Protein AF-A0A9D4G4E3-F1 (afdb_monomer_lite)

Secondary structure (DSSP, 8-state):
----B-TTS--B---HHHHTT--HHHHHHHHH-TT--S-GGGS-HHHHHHHHHHHHHHHHHTTTSHHHHHHHHHHHHHIIIIIHHHHHHHHHHHHHHHHT-SSSPPP------PPPTTS---TTS-S--TTTTHHHHH---SSS------TTS----S---HHHHHHHHHHHHHHHHHHHHSSPPP-

Foldseek 3Di:
DDFPDDPVRDDRPPDLVCLLVDPLLVLQCCLLCVPPPDPPVVDPSVVVVVVVNVLSVVLSVCVVVVLSNVVSVVVSCCCSPPVVSVVSVLVVLQVVQVVVPPPRFHRDDDDDFDAWPQADDPPSDPTHDPPSCVDLQVADDPPPPPQPDDVPGDRRDNDTDPVSNVSSVQNNQQVVCCVPPVGGDDD

Sequence (187 aa):
MSGITSQDGFYDIMEPEYLDKIDLKDKIVAYVDPTHEKKVSEYRLDELIHQYTNVLKHISKEWNNTEVSRYAYLEFRTDIIFAIPTILACDRHSELAKRRMEKAGKTYFYFHDQQPSFARQVKWIPGVPHTYELPFLYGFTEDLNVKYTSPYFEEYPRNPTPEDIEMSKILMQLWTNFAKYGFVFQV

Organism: Dreissena polymorpha (NCBI:txid45954)

Radius of gyration: 20.06 Å; chains: 1; bounding box: 50×37×52 Å

Structure (mmCIF, N/CA/C/O backbone):
data_AF-A0A9D4G4E3-F1
#
_entry.id   AF-A0A9D4G4E3-F1
#
loop_
_atom_site.group_PDB
_atom_site.id
_atom_site.type_symbol
_atom_site.label_atom_id
_atom_site.label_alt_id
_atom_site.label_comp_id
_atom_site.label_asym_id
_atom_site.label_entity_id
_atom_site.label_seq_id
_atom_site.pdbx_PDB_ins_code
_atom_site.Cartn_x
_atom_site.Cartn_y
_atom_site.Cartn_z
_atom_site.occupancy
_atom_site.B_iso_or_equiv
_atom_site.auth_seq_id
_atom_site.auth_comp_id
_atom_site.auth_asym_id
_atom_site.auth_atom_id
_atom_site.pdbx_PDB_model_num
ATOM 1 N N . MET A 1 1 ? 11.351 -23.221 -18.968 1.00 35.97 1 MET A N 1
ATOM 2 C CA . MET A 1 1 ? 11.312 -21.870 -18.375 1.00 35.97 1 MET A CA 1
ATOM 3 C C . MET A 1 1 ? 12.744 -21.381 -18.324 1.00 35.97 1 MET A C 1
ATOM 5 O O . MET A 1 1 ? 13.531 -21.972 -17.600 1.00 35.97 1 MET A O 1
ATOM 9 N N . SER A 1 2 ? 13.106 -20.410 -19.154 1.00 26.33 2 SER A N 1
ATOM 10 C CA . SER A 1 2 ? 14.436 -19.794 -19.159 1.00 26.33 2 SER A CA 1
ATOM 11 C C . SER A 1 2 ? 14.246 -18.296 -18.952 1.00 26.33 2 SER A C 1
ATOM 13 O O . SER A 1 2 ? 14.108 -17.553 -19.918 1.00 26.33 2 SER A O 1
ATOM 15 N N . GLY A 1 3 ? 14.132 -17.888 -17.689 1.00 30.58 3 GLY A N 1
ATOM 16 C CA . GLY A 1 3 ? 14.247 -16.489 -17.293 1.00 30.58 3 GLY A CA 1
ATOM 17 C C . GLY A 1 3 ? 15.720 -16.156 -17.085 1.00 30.58 3 GLY A C 1
ATOM 18 O O . GLY A 1 3 ? 16.474 -16.980 -16.562 1.00 30.58 3 GLY A O 1
ATOM 19 N N . ILE A 1 4 ? 16.145 -14.970 -17.515 1.00 30.17 4 ILE A N 1
ATOM 20 C CA . ILE A 1 4 ? 17.442 -14.421 -17.127 1.00 30.17 4 ILE A CA 1
ATOM 21 C C . ILE A 1 4 ? 17.303 -14.000 -15.665 1.00 30.17 4 ILE A C 1
ATOM 23 O O . ILE A 1 4 ? 16.798 -12.924 -15.354 1.00 30.17 4 ILE A O 1
ATOM 27 N N . THR A 1 5 ? 17.729 -14.871 -14.755 1.00 29.92 5 THR A N 1
ATOM 28 C CA . THR A 1 5 ? 17.911 -14.513 -13.351 1.00 29.92 5 THR A CA 1
ATOM 29 C C . THR A 1 5 ? 19.047 -13.500 -13.267 1.00 29.92 5 THR A C 1
ATOM 31 O O . THR A 1 5 ? 20.200 -13.844 -13.549 1.00 29.92 5 THR A O 1
ATOM 34 N N . SER A 1 6 ? 18.756 -12.257 -12.874 1.00 37.41 6 SER A N 1
ATOM 35 C CA . SER A 1 6 ? 19.812 -11.402 -12.331 1.00 37.41 6 SER A CA 1
ATOM 36 C C . SER A 1 6 ? 20.377 -12.083 -11.077 1.00 37.41 6 SER A C 1
ATOM 38 O O . SER A 1 6 ? 19.651 -12.772 -10.356 1.00 37.41 6 SER A O 1
ATOM 40 N N . GLN A 1 7 ? 21.680 -11.929 -10.824 1.00 32.47 7 GLN A N 1
ATOM 41 C CA . GLN A 1 7 ? 22.383 -12.569 -9.698 1.00 32.47 7 GLN A CA 1
ATOM 42 C C . GLN A 1 7 ? 21.783 -12.245 -8.314 1.00 32.47 7 GLN A C 1
ATOM 44 O O . GLN A 1 7 ? 22.107 -12.923 -7.344 1.00 32.47 7 GLN A O 1
ATOM 49 N N . ASP A 1 8 ? 20.859 -11.284 -8.243 1.00 35.69 8 ASP A N 1
ATOM 50 C CA . ASP A 1 8 ? 20.181 -10.840 -7.026 1.00 35.69 8 ASP A CA 1
ATOM 51 C C . ASP A 1 8 ? 18.811 -11.515 -6.796 1.00 35.69 8 ASP A C 1
ATOM 53 O O . ASP A 1 8 ? 18.077 -11.126 -5.895 1.00 35.69 8 ASP A O 1
ATOM 57 N N . GLY A 1 9 ? 18.434 -12.522 -7.594 1.00 31.06 9 GLY A N 1
ATOM 58 C CA . GLY A 1 9 ? 17.408 -13.514 -7.229 1.00 31.06 9 GLY A CA 1
ATOM 59 C C . GLY A 1 9 ? 15.944 -13.055 -7.138 1.00 31.06 9 GLY A C 1
ATOM 60 O O . GLY A 1 9 ? 15.100 -13.878 -6.795 1.00 31.06 9 GLY A O 1
ATOM 61 N N . PHE A 1 10 ? 15.608 -11.799 -7.453 1.00 33.97 10 PHE A N 1
ATOM 62 C CA . PHE A 1 10 ? 14.244 -11.273 -7.239 1.00 33.97 10 PHE A CA 1
ATOM 63 C C . PHE A 1 10 ? 13.551 -10.645 -8.454 1.00 33.97 10 PHE A C 1
ATOM 65 O O . PHE A 1 10 ? 12.378 -10.280 -8.361 1.00 33.97 10 PHE A O 1
ATOM 72 N N . TYR A 1 11 ? 14.211 -10.561 -9.609 1.00 41.25 11 TYR A N 1
ATOM 73 C CA . TYR A 1 11 ? 13.610 -9.976 -10.807 1.00 41.25 11 TYR A CA 1
ATOM 74 C C . TYR A 1 11 ? 13.604 -10.988 -11.947 1.00 41.25 11 TYR A C 1
ATOM 76 O O . TYR A 1 11 ? 14.550 -11.061 -12.726 1.00 41.25 11 TYR A O 1
ATOM 84 N N . ASP A 1 12 ? 12.506 -11.736 -12.071 1.00 46.69 12 ASP A N 1
ATOM 85 C CA . ASP A 1 12 ? 12.129 -12.293 -13.368 1.00 46.69 12 ASP A CA 1
ATOM 86 C C . ASP A 1 12 ? 11.806 -11.108 -14.284 1.00 46.69 12 ASP A C 1
ATOM 88 O O . ASP A 1 12 ? 10.709 -10.531 -14.254 1.00 46.69 12 ASP A O 1
ATOM 92 N N . ILE A 1 13 ? 12.806 -10.696 -15.059 1.00 50.19 13 ILE A N 1
ATOM 93 C CA . ILE A 1 13 ? 12.609 -9.826 -16.209 1.00 50.19 13 ILE A CA 1
ATOM 94 C C . ILE A 1 13 ? 11.869 -10.693 -17.230 1.00 50.19 13 ILE A C 1
ATOM 96 O O . ILE A 1 13 ? 12.451 -11.600 -17.822 1.00 50.19 13 ILE A O 1
ATOM 100 N N . MET A 1 14 ? 10.559 -10.481 -17.375 1.00 55.31 14 MET A N 1
ATOM 101 C CA . MET A 1 14 ? 9.798 -11.154 -18.426 1.00 55.31 14 MET A CA 1
ATOM 102 C C . MET A 1 14 ? 10.263 -10.620 -19.774 1.00 55.31 14 MET A C 1
ATOM 104 O O . MET A 1 14 ? 10.137 -9.424 -20.027 1.00 55.31 14 MET A O 1
ATOM 108 N N . GLU A 1 15 ? 10.770 -11.503 -20.634 1.00 60.50 15 GLU A N 1
ATOM 109 C CA . GLU A 1 15 ? 11.062 -11.142 -22.022 1.00 60.50 15 GLU A CA 1
ATOM 110 C C . GLU A 1 15 ? 9.773 -10.647 -22.715 1.00 60.50 15 GLU A C 1
ATOM 112 O O . GLU A 1 15 ? 8.679 -11.137 -22.398 1.00 60.50 15 GLU A O 1
ATOM 117 N N . PRO A 1 16 ? 9.864 -9.721 -23.688 1.00 58.81 16 PRO A N 1
ATOM 118 C CA . PRO A 1 16 ? 8.705 -9.127 -24.365 1.00 58.81 16 PRO A CA 1
ATOM 119 C C . PRO A 1 16 ? 7.745 -10.162 -24.943 1.00 58.81 16 PRO A C 1
ATOM 121 O O . PRO A 1 16 ? 6.529 -10.004 -24.888 1.00 58.81 16 PRO A O 1
ATOM 124 N N . GLU A 1 17 ? 8.301 -11.271 -25.431 1.00 63.62 17 GLU A N 1
ATOM 125 C CA . GLU A 1 17 ? 7.574 -12.406 -26.000 1.00 63.62 17 GLU A CA 1
ATOM 126 C C . GLU A 1 17 ? 6.654 -13.143 -25.008 1.00 63.62 17 GLU A C 1
ATOM 128 O O . GLU A 1 17 ? 5.840 -13.973 -25.429 1.00 63.62 17 GLU A O 1
ATOM 133 N N . TYR A 1 18 ? 6.782 -12.881 -23.703 1.00 63.69 18 TYR A N 1
ATOM 134 C CA . TYR A 1 18 ? 5.878 -13.392 -22.671 1.00 63.69 18 TYR A CA 1
ATOM 135 C C . TYR A 1 18 ? 4.789 -12.392 -22.295 1.00 63.69 18 TYR A C 1
ATOM 137 O O . TYR A 1 18 ? 3.735 -12.833 -21.845 1.00 63.69 18 TYR A O 1
ATOM 145 N N . LEU A 1 19 ? 4.994 -11.086 -22.507 1.00 63.12 19 LEU A N 1
ATOM 146 C CA . LEU A 1 19 ? 4.000 -10.057 -22.174 1.00 63.12 19 LEU A CA 1
ATOM 147 C C . LEU A 1 19 ? 2.726 -10.230 -23.007 1.00 63.12 19 LEU A C 1
ATOM 149 O O . LEU A 1 19 ? 1.626 -10.187 -22.462 1.00 63.12 19 LEU A O 1
ATOM 153 N N . ASP A 1 20 ? 2.876 -10.552 -24.293 1.00 61.69 20 ASP A N 1
ATOM 154 C CA . ASP A 1 20 ? 1.756 -10.810 -25.210 1.00 61.69 20 ASP A CA 1
ATOM 155 C C . ASP A 1 20 ? 1.004 -12.122 -24.913 1.00 61.69 20 ASP A C 1
ATOM 157 O O . ASP A 1 20 ? -0.067 -12.370 -25.465 1.00 61.69 20 ASP A O 1
ATOM 161 N N . LYS A 1 21 ? 1.558 -12.978 -24.045 1.00 66.75 21 LYS A N 1
ATOM 162 C CA . LYS A 1 21 ? 0.976 -14.270 -23.648 1.00 66.75 21 LYS A CA 1
ATOM 163 C C . LYS A 1 21 ? 0.302 -14.221 -22.276 1.00 66.75 21 LYS A C 1
ATOM 165 O O . LYS A 1 21 ? -0.209 -15.242 -21.821 1.00 66.75 21 LYS A O 1
ATOM 170 N N . ILE A 1 22 ? 0.328 -13.075 -21.592 1.00 67.44 22 ILE A N 1
ATOM 171 C CA . ILE A 1 22 ? -0.326 -12.926 -20.291 1.00 67.44 22 ILE A CA 1
ATOM 172 C C . ILE A 1 22 ? -1.836 -12.868 -20.507 1.00 67.44 22 ILE A C 1
ATOM 174 O O . ILE A 1 22 ? -2.354 -11.891 -21.046 1.00 67.44 22 ILE A O 1
ATOM 178 N N . ASP A 1 23 ? -2.552 -13.874 -20.004 1.00 71.38 23 ASP A N 1
ATOM 179 C CA . ASP A 1 23 ? -3.996 -13.762 -19.826 1.00 71.38 23 ASP A CA 1
ATOM 180 C C . ASP A 1 23 ? -4.288 -12.846 -18.628 1.00 71.38 23 ASP A C 1
ATOM 182 O O . ASP A 1 23 ? -4.310 -13.253 -17.462 1.00 71.38 23 ASP A O 1
ATOM 186 N N . LEU A 1 24 ? -4.434 -11.553 -18.924 1.00 67.62 24 LEU A N 1
ATOM 187 C CA . LEU A 1 24 ? -4.758 -10.534 -17.928 1.00 67.62 24 LEU A CA 1
ATOM 188 C C . LEU 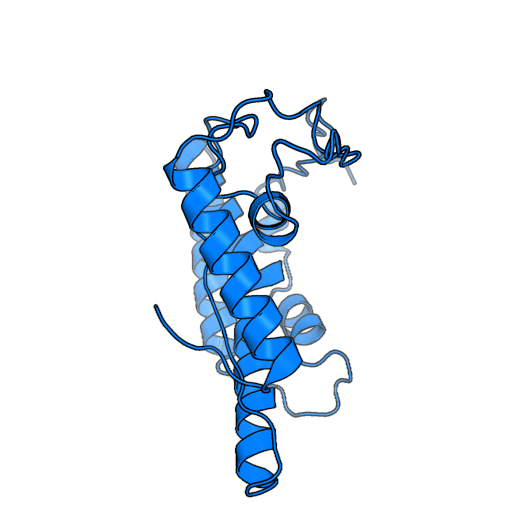A 1 24 ? -6.118 -10.779 -17.285 1.00 67.62 24 LEU A C 1
ATOM 190 O O . LEU A 1 24 ? -6.300 -10.445 -16.115 1.00 67.62 24 LEU A O 1
ATOM 194 N N . LYS A 1 25 ? -7.063 -11.360 -18.029 1.00 68.25 25 LYS A N 1
ATOM 195 C CA . LYS A 1 25 ? -8.409 -11.606 -17.531 1.00 68.25 25 LYS A CA 1
ATOM 196 C C . LYS A 1 25 ? -8.362 -12.639 -16.423 1.00 68.25 25 LYS A C 1
ATOM 198 O O . LYS A 1 25 ? -8.840 -12.352 -15.332 1.00 68.25 25 LYS A O 1
ATOM 203 N N . ASP A 1 26 ? -7.728 -13.777 -16.673 1.00 67.56 26 ASP A N 1
ATOM 204 C CA . ASP A 1 26 ? -7.632 -14.852 -15.686 1.00 67.56 26 ASP A CA 1
ATOM 205 C C . ASP A 1 26 ? -6.867 -14.407 -14.436 1.00 67.56 26 ASP A C 1
ATOM 207 O O . ASP A 1 26 ? -7.287 -14.701 -13.316 1.00 67.56 26 ASP A O 1
ATOM 211 N N . LYS A 1 27 ? -5.791 -13.621 -14.599 1.00 67.25 27 LYS A N 1
ATOM 212 C CA . LYS A 1 27 ? -5.062 -13.062 -13.452 1.00 67.25 27 LYS A CA 1
ATOM 213 C C . LYS A 1 27 ? -5.926 -12.113 -12.633 1.00 67.25 27 LYS A C 1
ATOM 215 O O . LYS A 1 27 ? -6.030 -12.295 -11.426 1.00 67.25 27 LYS A O 1
ATOM 220 N N . ILE A 1 28 ? -6.553 -11.119 -13.262 1.00 65.06 28 ILE A N 1
ATOM 221 C CA . ILE A 1 28 ? -7.373 -10.144 -12.534 1.00 65.06 28 ILE A CA 1
ATOM 222 C C . ILE A 1 28 ? -8.578 -10.845 -11.889 1.00 65.06 28 ILE A C 1
ATOM 224 O O . ILE A 1 28 ? -8.872 -10.591 -10.727 1.00 65.06 28 ILE A O 1
ATOM 228 N N . VAL A 1 29 ? -9.237 -11.778 -12.583 1.00 65.62 29 VAL A N 1
ATOM 229 C CA . VAL A 1 29 ? -10.370 -12.541 -12.032 1.00 65.62 29 VAL A CA 1
ATOM 230 C C . VAL A 1 29 ? -9.960 -13.356 -10.808 1.00 65.62 29 VAL A C 1
ATOM 232 O O . VAL A 1 29 ? -10.650 -13.281 -9.794 1.00 65.62 29 VAL A O 1
ATOM 235 N N . ALA A 1 30 ? -8.823 -14.058 -10.853 1.00 64.94 30 ALA A N 1
ATOM 236 C CA . ALA A 1 30 ? -8.333 -14.837 -9.716 1.00 64.94 30 ALA A CA 1
ATOM 237 C C . ALA A 1 30 ? -8.101 -13.983 -8.454 1.00 64.94 30 ALA A C 1
ATOM 239 O O . ALA A 1 30 ? -8.278 -14.477 -7.340 1.00 64.94 30 ALA A O 1
ATOM 240 N N . TYR A 1 31 ? -7.735 -12.706 -8.613 1.00 60.94 31 TYR A N 1
ATOM 241 C CA . TYR A 1 31 ? -7.560 -11.780 -7.491 1.00 60.94 31 TYR A CA 1
ATOM 242 C C . TYR A 1 31 ? -8.863 -11.116 -7.031 1.00 60.94 31 TYR A C 1
ATOM 244 O O . TYR A 1 31 ? -9.020 -10.844 -5.842 1.00 60.94 31 TYR A O 1
ATOM 252 N N . VAL A 1 32 ? -9.786 -10.832 -7.952 1.00 57.78 32 VAL A N 1
ATOM 253 C CA . VAL A 1 32 ? -11.006 -10.054 -7.671 1.00 57.78 32 VAL A CA 1
ATOM 254 C C . VAL A 1 32 ? -12.161 -10.925 -7.180 1.00 57.78 32 VAL A C 1
ATOM 256 O O . VAL A 1 32 ? -12.963 -10.475 -6.362 1.00 57.78 32 VAL A O 1
ATOM 259 N N . ASP A 1 33 ? -12.241 -12.170 -7.643 1.00 61.69 33 ASP A N 1
ATOM 260 C CA . ASP A 1 33 ? -13.244 -13.139 -7.206 1.00 61.69 33 ASP A CA 1
ATOM 261 C C . ASP A 1 33 ? -12.612 -14.529 -7.030 1.00 61.69 33 ASP A C 1
ATOM 263 O O . ASP A 1 33 ? -12.851 -15.439 -7.828 1.00 61.69 33 ASP A O 1
ATOM 267 N N . PRO A 1 34 ? -11.792 -14.729 -5.980 1.00 57.31 34 PRO A N 1
ATOM 268 C CA . PRO A 1 34 ? -11.142 -16.015 -5.745 1.00 57.31 34 PRO A CA 1
ATOM 269 C C . PRO A 1 34 ? -12.155 -17.148 -5.513 1.00 57.31 34 PRO A C 1
ATOM 271 O O . PRO A 1 34 ? -11.829 -18.312 -5.744 1.00 57.31 34 PRO A O 1
ATOM 274 N N . THR A 1 35 ? -13.388 -16.832 -5.095 1.00 58.38 35 THR A N 1
ATOM 275 C CA . THR A 1 35 ? -14.455 -17.822 -4.890 1.00 58.38 35 THR A CA 1
ATOM 276 C C . THR A 1 35 ? -15.273 -18.096 -6.154 1.00 58.38 35 THR A C 1
ATOM 278 O O . THR A 1 35 ? -15.989 -19.092 -6.188 1.00 58.38 35 THR A O 1
ATOM 281 N N . HIS A 1 36 ? -15.129 -17.285 -7.210 1.00 56.12 36 HIS A N 1
ATOM 282 C CA . HIS A 1 36 ? -15.910 -17.355 -8.456 1.00 56.12 36 HIS A CA 1
ATOM 283 C C . HIS A 1 36 ? -17.436 -17.278 -8.228 1.00 56.12 36 HIS A C 1
ATOM 285 O O . HIS A 1 36 ? -18.230 -17.730 -9.058 1.00 56.12 36 HIS A O 1
ATOM 291 N N . GLU A 1 37 ? -17.869 -16.739 -7.085 1.00 52.22 37 GLU A N 1
ATOM 292 C CA . GLU A 1 37 ? -19.272 -16.758 -6.654 1.00 52.22 37 GLU A CA 1
ATOM 293 C C . GLU A 1 37 ? -20.064 -15.538 -7.151 1.00 52.22 37 GLU A C 1
ATOM 295 O O . GLU A 1 37 ? -21.295 -15.504 -7.029 1.00 52.22 37 GLU A O 1
ATOM 300 N N . LYS A 1 38 ? -19.405 -14.531 -7.743 1.00 53.28 38 LYS A N 1
ATOM 301 C CA . LYS A 1 38 ? -20.053 -13.338 -8.297 1.00 53.28 38 LYS A CA 1
ATOM 302 C C . LYS A 1 38 ? -19.729 -13.136 -9.772 1.00 53.28 38 LYS A C 1
ATOM 304 O O . LYS A 1 38 ? -18.648 -13.405 -10.278 1.00 53.28 38 LYS A O 1
ATOM 309 N N . LYS A 1 39 ? -20.696 -12.573 -10.502 1.00 51.41 39 LYS A N 1
ATOM 310 C CA . LYS A 1 39 ? -20.449 -12.134 -11.874 1.00 51.41 39 LYS A CA 1
ATOM 311 C C . LYS A 1 39 ? -19.488 -10.947 -11.846 1.00 51.41 39 LYS A C 1
ATOM 313 O O . LYS A 1 39 ? -19.883 -9.817 -11.580 1.00 51.41 39 LYS A O 1
ATOM 318 N N . VAL A 1 40 ? -18.248 -11.232 -12.217 1.00 49.81 40 VAL A N 1
ATOM 319 C CA . VAL A 1 40 ? -17.177 -10.314 -12.628 1.00 49.81 40 VAL A CA 1
ATOM 320 C C . VAL A 1 40 ? -17.666 -9.124 -13.486 1.00 49.81 40 VAL A C 1
ATOM 322 O O . VAL A 1 40 ? -17.031 -8.077 -13.497 1.00 49.81 40 VAL A O 1
ATOM 325 N N . SER A 1 41 ? -18.827 -9.244 -14.144 1.00 49.03 41 SER A N 1
ATOM 326 C CA . SER A 1 41 ? -19.493 -8.198 -14.933 1.00 49.03 41 SER A CA 1
ATOM 327 C C . SER A 1 41 ? -19.859 -6.908 -14.181 1.00 49.03 41 SER A C 1
ATOM 329 O O . SER A 1 41 ? -20.245 -5.946 -14.834 1.00 49.03 41 SER A O 1
ATOM 331 N N . GLU A 1 42 ? -19.818 -6.874 -12.842 1.00 54.97 42 GLU A N 1
ATOM 332 C CA . GLU A 1 42 ? -20.011 -5.628 -12.067 1.00 54.97 42 GLU A CA 1
ATOM 333 C C . GLU A 1 42 ? -18.740 -4.764 -12.010 1.00 54.97 42 GLU A C 1
ATOM 335 O O . GLU A 1 42 ? -18.816 -3.555 -11.793 1.00 54.97 42 GLU A O 1
ATOM 340 N N . TYR A 1 43 ? -17.571 -5.360 -12.234 1.00 58.44 43 TYR A N 1
ATOM 341 C CA . TYR A 1 43 ? -16.306 -4.643 -12.278 1.00 58.44 43 TYR A CA 1
ATOM 342 C C . TYR A 1 43 ? -16.078 -4.149 -13.709 1.00 58.44 43 TYR A C 1
ATOM 344 O O . TYR A 1 43 ? -16.394 -4.862 -14.662 1.00 58.44 43 TYR A O 1
ATOM 352 N N . ARG A 1 44 ? -15.515 -2.944 -13.890 1.00 66.62 44 ARG A N 1
ATOM 353 C CA . ARG A 1 44 ? -15.079 -2.394 -15.197 1.00 66.62 44 ARG A CA 1
ATOM 354 C C . ARG A 1 44 ? -13.872 -3.182 -15.744 1.00 66.62 44 ARG A C 1
ATOM 356 O O . ARG A 1 44 ? -12.865 -2.614 -16.150 1.00 66.62 44 ARG A O 1
ATOM 363 N N . LEU A 1 45 ? -13.943 -4.510 -15.686 1.00 67.19 45 LEU A N 1
ATOM 364 C CA . LEU A 1 45 ? -12.855 -5.432 -15.946 1.00 67.19 45 LEU A CA 1
ATOM 365 C C . LEU A 1 45 ? -12.390 -5.318 -17.392 1.00 67.19 45 LEU A C 1
ATOM 367 O O . LEU A 1 45 ? -11.192 -5.307 -17.631 1.00 67.19 45 LEU A O 1
ATOM 371 N N . ASP A 1 46 ? -13.315 -5.178 -18.338 1.00 66.88 46 ASP A N 1
ATOM 372 C CA . ASP A 1 46 ? -12.964 -5.007 -19.747 1.00 66.88 46 ASP A CA 1
ATOM 373 C C . ASP A 1 46 ? -12.157 -3.722 -19.977 1.00 66.88 46 ASP A C 1
ATOM 375 O O . ASP A 1 46 ? -11.227 -3.713 -20.781 1.00 66.88 46 ASP A O 1
ATOM 379 N N . GLU A 1 47 ? -12.446 -2.653 -19.231 1.00 70.44 47 GLU A N 1
ATOM 380 C CA . GLU A 1 47 ? -11.661 -1.421 -19.300 1.00 70.44 47 GLU A CA 1
ATOM 381 C C . GLU A 1 47 ? -10.279 -1.580 -18.663 1.00 70.44 47 GLU A C 1
ATOM 383 O O . GLU A 1 47 ? -9.294 -1.130 -19.246 1.00 70.44 47 GLU A O 1
ATOM 388 N N . LEU A 1 48 ? -10.186 -2.261 -17.514 1.00 67.94 48 LEU A N 1
ATOM 389 C CA . LEU A 1 48 ? -8.904 -2.572 -16.872 1.00 67.94 48 LEU A CA 1
ATOM 390 C C . LEU A 1 48 ? -8.043 -3.454 -17.784 1.00 67.94 48 LEU A C 1
ATOM 392 O O . LEU A 1 48 ? -6.888 -3.131 -18.052 1.00 67.94 48 LEU A O 1
ATOM 396 N N . ILE A 1 49 ? -8.614 -4.529 -18.332 1.00 70.38 49 ILE A N 1
ATOM 397 C CA . ILE A 1 49 ? -7.944 -5.402 -19.302 1.00 70.38 49 ILE A CA 1
ATOM 398 C C . ILE A 1 49 ? -7.483 -4.582 -20.506 1.00 70.38 49 ILE A C 1
ATOM 400 O O . ILE A 1 49 ? -6.336 -4.725 -20.931 1.00 70.38 49 ILE A O 1
ATOM 404 N N . HIS A 1 50 ? -8.333 -3.707 -21.047 1.00 72.00 50 HIS A N 1
ATOM 405 C CA . HIS A 1 50 ? -7.976 -2.861 -22.182 1.00 72.00 50 HIS A CA 1
ATOM 406 C C . HIS A 1 50 ? -6.814 -1.913 -21.853 1.00 72.00 50 HIS A C 1
ATOM 408 O O . HIS A 1 50 ? -5.847 -1.836 -22.615 1.00 72.00 50 HIS A O 1
ATOM 414 N N . GLN A 1 51 ? -6.870 -1.235 -20.706 1.00 73.88 51 GLN A N 1
ATOM 415 C CA . GLN A 1 51 ? -5.828 -0.323 -20.244 1.00 73.88 51 GLN A CA 1
ATOM 416 C C . GLN A 1 51 ? -4.485 -1.046 -20.086 1.00 73.88 51 GLN A C 1
ATOM 418 O O . GLN A 1 51 ? -3.493 -0.614 -20.674 1.00 73.88 51 GLN A O 1
ATOM 423 N N . TYR A 1 52 ? -4.443 -2.185 -19.387 1.00 73.56 52 TYR A N 1
ATOM 424 C CA . TYR A 1 52 ? -3.185 -2.912 -19.179 1.00 73.56 52 TYR A CA 1
ATOM 425 C C . TYR A 1 52 ? -2.691 -3.638 -20.423 1.00 73.56 52 TYR A C 1
ATOM 427 O O . TYR A 1 52 ? -1.485 -3.739 -20.617 1.00 73.56 52 TYR A O 1
ATOM 435 N N . THR A 1 53 ? -3.579 -4.055 -21.328 1.00 72.81 53 THR A N 1
ATOM 436 C CA . THR A 1 53 ? -3.162 -4.541 -22.652 1.00 72.81 53 THR A CA 1
ATOM 437 C C . THR A 1 53 ? -2.392 -3.452 -23.404 1.00 72.81 53 THR A C 1
ATOM 439 O O . THR A 1 53 ? -1.381 -3.737 -24.043 1.00 72.81 53 THR A O 1
ATOM 442 N N . ASN A 1 54 ? -2.829 -2.192 -23.315 1.00 73.62 54 ASN A N 1
ATOM 443 C CA . ASN A 1 54 ? -2.122 -1.073 -23.939 1.00 73.62 54 ASN A CA 1
ATOM 444 C C . ASN A 1 54 ? -0.785 -0.772 -23.242 1.00 73.62 54 ASN A C 1
ATOM 446 O O . ASN A 1 54 ? 0.193 -0.488 -23.933 1.00 73.62 54 ASN A O 1
ATOM 450 N N . VAL A 1 55 ? -0.711 -0.898 -21.912 1.00 73.44 55 VAL A N 1
ATOM 451 C CA . VAL A 1 55 ? 0.547 -0.779 -21.150 1.00 73.44 55 VAL A CA 1
ATOM 452 C C . VAL A 1 55 ? 1.540 -1.870 -21.556 1.00 73.44 55 VAL A C 1
ATOM 454 O O . VAL A 1 55 ? 2.679 -1.558 -21.887 1.00 73.44 55 VAL A O 1
ATOM 457 N N . LEU A 1 56 ? 1.114 -3.135 -21.625 1.00 71.62 56 LEU A N 1
ATOM 458 C CA . LEU A 1 56 ? 1.966 -4.250 -22.056 1.00 71.62 56 LEU A CA 1
ATOM 459 C C . LEU A 1 56 ? 2.471 -4.070 -23.494 1.00 71.62 56 LEU A C 1
ATOM 461 O O . LEU A 1 56 ? 3.654 -4.273 -23.762 1.00 71.62 56 LEU A O 1
ATOM 465 N N . LYS A 1 57 ? 1.609 -3.606 -24.407 1.00 74.44 57 LYS A N 1
ATOM 466 C CA . LYS A 1 57 ? 2.009 -3.254 -25.779 1.00 74.44 57 LYS A CA 1
ATOM 467 C C . LYS A 1 57 ? 3.014 -2.107 -25.813 1.00 74.44 57 LYS A C 1
ATOM 469 O O . LYS A 1 57 ? 3.937 -2.137 -26.623 1.00 74.44 57 LYS A O 1
ATOM 474 N N . HIS A 1 58 ? 2.842 -1.099 -24.958 1.00 72.00 58 HIS A N 1
ATOM 475 C CA . HIS A 1 58 ? 3.787 0.007 -24.842 1.00 72.00 58 HIS A CA 1
ATOM 476 C C . HIS A 1 58 ? 5.150 -0.475 -24.327 1.00 72.00 58 HIS A C 1
ATOM 478 O O . HIS A 1 58 ? 6.158 -0.154 -24.947 1.00 72.00 58 HIS A O 1
ATOM 484 N N . ILE A 1 59 ? 5.178 -1.320 -23.287 1.00 73.31 59 ILE A N 1
ATOM 485 C CA . ILE A 1 59 ? 6.408 -1.956 -22.779 1.00 73.31 59 ILE A CA 1
ATOM 486 C C . ILE A 1 59 ? 7.093 -2.766 -23.883 1.00 73.31 59 ILE A C 1
ATOM 488 O O . ILE A 1 59 ? 8.289 -2.616 -24.101 1.00 73.31 59 ILE A O 1
ATOM 492 N N . SER A 1 60 ? 6.341 -3.599 -24.609 1.00 70.62 60 SER A N 1
ATOM 493 C CA . SER A 1 60 ? 6.888 -4.419 -25.698 1.00 70.62 60 SER A CA 1
ATOM 494 C C . SER A 1 60 ? 7.488 -3.552 -26.815 1.00 70.62 60 SER A C 1
ATOM 496 O O . SER A 1 60 ? 8.601 -3.802 -27.277 1.00 70.62 60 SER A O 1
ATOM 498 N N . LYS A 1 61 ? 6.801 -2.468 -27.203 1.00 75.31 61 LYS A N 1
ATOM 499 C CA . LYS A 1 61 ? 7.279 -1.533 -28.232 1.00 75.31 61 LYS A CA 1
ATOM 500 C C . LYS A 1 61 ? 8.535 -0.768 -27.801 1.00 75.31 61 LYS A C 1
ATOM 502 O O . LYS A 1 61 ? 9.443 -0.582 -28.607 1.00 75.31 61 LYS A O 1
ATOM 507 N N . GLU A 1 62 ? 8.579 -0.323 -26.550 1.00 75.19 62 GLU A N 1
ATOM 508 C CA . GLU A 1 62 ? 9.668 0.483 -25.991 1.00 75.19 62 GLU A CA 1
ATOM 509 C C . GLU A 1 62 ? 10.729 -0.374 -25.282 1.00 75.19 62 GLU A C 1
ATOM 511 O O . GLU A 1 62 ? 11.536 0.161 -24.525 1.00 75.19 62 GLU A O 1
ATOM 516 N N . TRP A 1 63 ? 10.779 -1.690 -25.528 1.00 67.62 63 TRP A N 1
ATOM 517 C CA . TRP A 1 63 ? 11.647 -2.622 -24.792 1.00 67.62 63 TRP A CA 1
ATOM 518 C C . TRP A 1 63 ? 13.128 -2.218 -24.779 1.00 67.62 63 TRP A C 1
ATOM 520 O O . TRP A 1 63 ? 13.823 -2.347 -23.771 1.00 67.62 63 TRP A O 1
ATOM 530 N N . ASN A 1 64 ? 13.608 -1.655 -25.893 1.00 73.75 64 ASN A N 1
ATOM 531 C CA . ASN A 1 64 ? 14.986 -1.174 -26.019 1.00 73.75 64 ASN A CA 1
ATOM 532 C C . ASN A 1 64 ? 15.251 0.115 -25.213 1.00 73.75 64 ASN A C 1
ATOM 534 O O . ASN A 1 64 ? 16.404 0.451 -24.943 1.00 73.75 64 ASN A O 1
ATOM 538 N N . ASN A 1 65 ? 14.202 0.826 -24.791 1.00 76.94 65 ASN A N 1
ATOM 539 C CA . ASN A 1 65 ? 14.262 1.898 -23.807 1.00 76.94 65 ASN A CA 1
ATOM 540 C C . ASN A 1 65 ? 14.107 1.307 -22.398 1.00 76.94 65 ASN A C 1
ATOM 542 O O . ASN A 1 65 ? 13.013 1.204 -21.836 1.00 76.94 65 ASN A O 1
ATOM 546 N N . THR A 1 66 ? 15.244 0.902 -21.830 1.00 75.69 66 THR A N 1
ATOM 547 C CA . THR A 1 66 ? 15.270 0.147 -20.570 1.00 75.69 66 THR A CA 1
ATOM 548 C C . THR A 1 66 ? 14.697 0.901 -19.369 1.00 75.69 66 THR A C 1
ATOM 550 O O . THR A 1 66 ? 14.278 0.260 -18.414 1.00 75.69 66 THR A O 1
ATOM 553 N N . GLU A 1 67 ? 14.669 2.234 -19.376 1.00 78.06 67 GLU A N 1
ATOM 554 C CA . GLU A 1 67 ? 14.100 3.015 -18.273 1.00 78.06 67 GLU A CA 1
ATOM 555 C C . GLU A 1 67 ? 12.569 3.059 -18.359 1.00 78.06 67 GLU A C 1
ATOM 557 O O . GLU A 1 67 ? 11.893 2.647 -17.417 1.00 78.06 67 GLU A O 1
ATOM 562 N N . VAL A 1 68 ? 12.022 3.440 -19.519 1.00 77.31 68 VAL A N 1
ATOM 563 C CA . VAL A 1 68 ? 10.566 3.470 -19.758 1.00 77.31 68 VAL A CA 1
ATOM 564 C C . VAL A 1 68 ? 9.946 2.088 -19.554 1.00 77.31 68 VAL A C 1
ATOM 566 O O . VAL A 1 68 ? 8.927 1.959 -18.876 1.00 77.31 68 VAL A O 1
ATOM 569 N N . SER A 1 69 ? 10.594 1.043 -20.072 1.00 74.31 69 SER A N 1
ATOM 570 C CA . SER A 1 69 ? 10.118 -0.335 -19.921 1.00 74.31 69 SER A CA 1
ATOM 571 C C . SER A 1 69 ? 10.152 -0.821 -18.471 1.00 74.31 69 SER A C 1
ATOM 573 O O . SER A 1 69 ? 9.223 -1.502 -18.039 1.00 74.31 69 SER A O 1
ATOM 575 N N . ARG A 1 70 ? 11.178 -0.446 -17.689 1.00 77.62 70 ARG A N 1
ATOM 576 C CA . ARG A 1 70 ? 11.244 -0.779 -16.255 1.00 77.62 70 ARG A CA 1
ATOM 577 C C . ARG A 1 70 ? 10.127 -0.100 -15.475 1.00 77.62 70 ARG A C 1
ATOM 579 O O . ARG A 1 70 ? 9.460 -0.776 -14.698 1.00 77.62 70 ARG A O 1
ATOM 586 N N . TYR A 1 71 ? 9.901 1.195 -15.691 1.00 80.69 71 TYR A N 1
ATOM 587 C CA . TYR A 1 71 ? 8.845 1.923 -14.988 1.00 80.69 71 TYR A CA 1
ATOM 588 C C . TYR A 1 71 ? 7.461 1.380 -15.323 1.00 80.69 71 TYR A C 1
ATOM 590 O O . TYR A 1 71 ? 6.714 1.021 -14.419 1.00 80.69 71 TYR A O 1
ATOM 598 N N . ALA A 1 72 ? 7.145 1.217 -16.607 1.00 78.62 72 ALA A N 1
ATOM 599 C CA . ALA A 1 72 ? 5.851 0.681 -17.010 1.00 78.62 72 ALA A CA 1
ATOM 600 C C . ALA A 1 72 ? 5.627 -0.756 -16.494 1.00 78.62 72 ALA A C 1
ATOM 602 O O . ALA A 1 72 ? 4.506 -1.108 -16.128 1.00 78.62 72 ALA A O 1
ATOM 603 N N . TYR A 1 73 ? 6.681 -1.577 -16.396 1.00 79.62 73 TYR A N 1
ATOM 604 C CA . TYR A 1 73 ? 6.587 -2.901 -15.777 1.00 79.62 73 TYR A CA 1
ATOM 605 C C . TYR A 1 73 ? 6.343 -2.843 -14.261 1.00 79.62 73 TYR A C 1
ATOM 607 O O . TYR A 1 73 ? 5.553 -3.637 -13.748 1.00 79.62 73 TYR A O 1
ATOM 615 N N . LEU A 1 74 ? 6.997 -1.926 -13.541 1.00 82.75 74 LEU A N 1
ATOM 616 C CA . LEU A 1 74 ? 6.786 -1.742 -12.101 1.00 82.75 74 LEU A CA 1
ATOM 617 C C . LEU A 1 74 ? 5.366 -1.260 -11.787 1.00 82.75 74 LEU A C 1
ATOM 619 O O . LEU A 1 74 ? 4.737 -1.829 -10.894 1.00 82.75 74 LEU A O 1
ATOM 623 N N . GLU A 1 75 ? 4.845 -0.294 -12.545 1.00 82.44 75 GLU A N 1
ATOM 624 C CA . GLU A 1 75 ? 3.451 0.168 -12.449 1.00 82.44 75 GLU A CA 1
ATOM 625 C C . GLU A 1 75 ? 2.489 -1.000 -12.692 1.00 82.44 75 GLU A C 1
ATOM 627 O O . GLU A 1 75 ? 1.707 -1.362 -11.816 1.00 82.44 75 GLU A O 1
ATOM 632 N N . PHE A 1 76 ? 2.649 -1.708 -13.818 1.00 81.00 76 PHE A N 1
ATOM 633 C CA . PHE A 1 76 ? 1.837 -2.882 -14.151 1.00 81.00 76 PHE A CA 1
ATOM 634 C C . PHE A 1 76 ? 1.827 -3.938 -13.034 1.00 81.00 76 PHE A C 1
ATOM 636 O O . PHE A 1 76 ? 0.774 -4.465 -12.664 1.00 81.00 76 PHE A O 1
ATOM 643 N N . ARG A 1 77 ? 3.003 -4.272 -12.488 1.00 82.44 77 ARG A N 1
ATOM 644 C CA . ARG A 1 77 ? 3.132 -5.249 -11.397 1.00 82.44 77 ARG A CA 1
ATOM 645 C C . ARG A 1 77 ? 2.468 -4.750 -10.117 1.00 82.44 77 ARG A C 1
ATOM 647 O O . ARG A 1 77 ? 1.810 -5.547 -9.451 1.00 82.44 77 ARG A O 1
ATOM 654 N N . THR A 1 78 ? 2.637 -3.475 -9.780 1.00 85.75 78 THR A N 1
ATOM 655 C CA . THR A 1 78 ? 2.049 -2.854 -8.584 1.00 85.75 78 THR A CA 1
ATOM 656 C C . THR A 1 78 ? 0.530 -2.847 -8.671 1.00 85.75 78 THR A C 1
ATOM 658 O O . THR A 1 78 ? -0.145 -3.286 -7.736 1.00 85.75 78 THR A O 1
ATOM 661 N N . ASP A 1 79 ? -0.008 -2.449 -9.819 1.00 82.00 79 ASP A N 1
ATOM 662 C CA . ASP A 1 79 ? -1.442 -2.356 -10.043 1.00 82.00 79 ASP A CA 1
ATOM 663 C C . ASP A 1 79 ? -2.134 -3.713 -9.961 1.00 82.00 79 ASP A C 1
ATOM 665 O O . ASP A 1 79 ? -3.123 -3.869 -9.241 1.00 82.00 79 ASP A O 1
ATOM 669 N N . ILE A 1 80 ? -1.601 -4.713 -10.668 1.00 77.06 80 ILE A N 1
ATOM 670 C CA . ILE A 1 80 ? -2.234 -6.032 -10.769 1.00 77.06 80 ILE A CA 1
ATOM 671 C C . ILE A 1 80 ? -2.098 -6.839 -9.477 1.00 77.06 80 ILE A C 1
ATOM 673 O O . ILE A 1 80 ? -3.017 -7.582 -9.136 1.00 77.06 80 ILE A O 1
ATOM 677 N N . ILE A 1 81 ? -0.973 -6.723 -8.763 1.00 80.62 81 ILE A N 1
ATOM 678 C CA . ILE A 1 81 ? -0.721 -7.532 -7.560 1.00 80.62 81 ILE A CA 1
ATOM 679 C C . ILE A 1 81 ? -1.279 -6.859 -6.301 1.00 80.62 81 ILE A C 1
ATOM 681 O O . ILE A 1 81 ? -1.782 -7.558 -5.423 1.00 80.62 81 ILE A O 1
ATOM 685 N N . PHE A 1 82 ? -1.205 -5.528 -6.200 1.00 84.50 82 PHE A N 1
ATOM 686 C CA . PHE A 1 82 ? -1.518 -4.809 -4.963 1.00 84.50 82 PHE A CA 1
ATOM 687 C C . PHE A 1 82 ? -2.666 -3.809 -5.123 1.00 84.50 82 PHE A C 1
ATOM 689 O O . PHE A 1 82 ? -3.668 -3.933 -4.415 1.00 84.50 82 PHE A O 1
ATOM 696 N N . ALA A 1 83 ? -2.555 -2.828 -6.025 1.00 84.81 83 ALA A N 1
ATOM 697 C CA . ALA A 1 83 ? -3.447 -1.666 -6.001 1.00 84.81 83 ALA A CA 1
ATOM 698 C C . ALA A 1 83 ? -4.894 -2.014 -6.384 1.00 84.81 83 ALA A C 1
ATOM 700 O O . ALA A 1 83 ? -5.814 -1.750 -5.608 1.00 84.81 83 ALA A O 1
ATOM 701 N N . ILE A 1 84 ? -5.109 -2.658 -7.536 1.00 79.06 84 ILE A N 1
ATOM 702 C CA . ILE A 1 84 ? -6.454 -3.011 -8.016 1.00 79.06 84 ILE A CA 1
ATOM 703 C C . ILE A 1 84 ? -7.156 -3.973 -7.056 1.00 79.06 84 ILE A C 1
ATOM 705 O O . ILE A 1 84 ? -8.279 -3.656 -6.652 1.00 79.06 84 ILE A O 1
ATOM 709 N N . PRO A 1 85 ? -6.547 -5.104 -6.636 1.00 78.62 85 PRO A N 1
ATOM 710 C CA . PRO A 1 85 ? -7.196 -5.997 -5.681 1.00 78.62 85 PRO A CA 1
ATOM 711 C C . PRO A 1 85 ? -7.589 -5.276 -4.386 1.00 78.62 85 PRO A C 1
ATOM 713 O O . PRO A 1 85 ? -8.697 -5.474 -3.887 1.00 78.62 85 PRO A O 1
ATOM 716 N N . THR A 1 86 ? -6.728 -4.387 -3.879 1.00 83.06 86 THR A N 1
ATOM 717 C CA . THR A 1 86 ? -7.003 -3.616 -2.658 1.00 83.06 86 THR A CA 1
ATOM 718 C C . THR A 1 86 ? -8.176 -2.655 -2.844 1.00 83.06 86 THR A C 1
ATOM 720 O O . THR A 1 86 ? -9.089 -2.656 -2.021 1.00 83.06 86 THR A O 1
ATOM 723 N N . ILE A 1 87 ? -8.203 -1.874 -3.930 1.00 82.31 87 ILE A N 1
ATOM 724 C CA . ILE A 1 87 ? -9.298 -0.932 -4.223 1.00 82.31 87 ILE A CA 1
ATOM 725 C C . ILE A 1 87 ? -10.630 -1.681 -4.336 1.00 82.31 87 ILE A C 1
ATOM 727 O O . ILE A 1 87 ? -11.612 -1.305 -3.697 1.00 82.31 87 ILE A O 1
ATOM 731 N N . LEU A 1 88 ? -10.656 -2.785 -5.085 1.00 78.31 88 LEU A N 1
ATOM 732 C CA . LEU A 1 88 ? -11.872 -3.573 -5.282 1.00 78.31 88 LEU A CA 1
ATOM 733 C C . LEU A 1 88 ? -12.349 -4.240 -3.984 1.00 78.31 88 LEU A C 1
ATOM 735 O O . LEU A 1 88 ? -13.555 -4.291 -3.722 1.00 78.31 88 LEU A O 1
ATOM 739 N N . ALA A 1 89 ? -11.423 -4.696 -3.135 1.00 80.00 89 ALA A N 1
ATOM 740 C CA . ALA A 1 89 ? -11.742 -5.190 -1.800 1.00 80.00 89 ALA A CA 1
ATOM 741 C C . ALA A 1 89 ? -12.312 -4.078 -0.900 1.00 80.00 89 ALA A C 1
ATOM 743 O O . ALA A 1 89 ? -13.314 -4.301 -0.213 1.00 80.00 89 ALA A O 1
ATOM 744 N N . CYS A 1 90 ? -11.732 -2.874 -0.931 1.00 82.19 90 CYS A N 1
ATOM 745 C CA . CYS A 1 90 ? -12.221 -1.707 -0.194 1.00 82.19 90 CYS A CA 1
ATOM 746 C C . CYS A 1 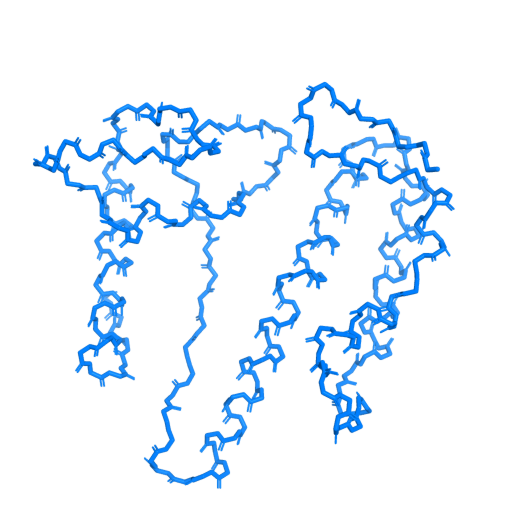90 ? -13.628 -1.289 -0.635 1.00 82.19 90 CYS A C 1
ATOM 748 O O . CYS A 1 90 ? -14.491 -1.062 0.221 1.00 82.19 90 CYS A O 1
ATOM 750 N N . ASP A 1 91 ? -13.890 -1.230 -1.941 1.00 80.50 91 ASP A N 1
ATOM 751 C CA . ASP A 1 91 ? -15.215 -0.932 -2.490 1.00 80.50 91 ASP A CA 1
ATOM 752 C C . ASP A 1 91 ? -16.228 -1.975 -2.031 1.00 80.50 91 ASP A C 1
ATOM 754 O O . ASP A 1 91 ? -17.275 -1.637 -1.468 1.00 80.50 91 ASP A O 1
ATOM 758 N N . ARG A 1 92 ? -15.880 -3.259 -2.159 1.00 77.81 92 ARG A N 1
ATOM 759 C CA . ARG A 1 92 ? -16.751 -4.359 -1.746 1.00 77.81 92 ARG A CA 1
ATOM 760 C C . ARG A 1 92 ? -17.062 -4.320 -0.252 1.00 77.81 92 ARG A C 1
ATOM 762 O O . ARG A 1 92 ? -18.223 -4.486 0.135 1.00 77.81 92 ARG A O 1
ATOM 769 N N . HIS A 1 93 ? -16.051 -4.099 0.586 1.00 81.19 93 HIS A N 1
ATOM 770 C CA . HIS A 1 93 ? -16.222 -3.966 2.031 1.00 81.19 93 HIS A CA 1
ATOM 771 C C . HIS A 1 93 ? -17.142 -2.784 2.366 1.00 81.19 93 HIS A C 1
ATOM 773 O O . HIS A 1 93 ? -18.088 -2.924 3.144 1.00 81.19 93 HIS A O 1
ATOM 779 N N . SER A 1 94 ? -16.940 -1.647 1.699 1.00 82.12 94 SER A N 1
ATOM 780 C CA . SER A 1 94 ? -17.739 -0.432 1.885 1.00 82.12 94 SER A CA 1
ATOM 781 C C . SER A 1 94 ? -19.197 -0.606 1.448 1.00 82.12 94 SER A C 1
ATOM 783 O O . SER A 1 94 ? -20.113 -0.149 2.133 1.00 82.12 94 SER A O 1
ATOM 785 N N . GLU A 1 95 ? -19.452 -1.293 0.334 1.00 80.62 95 GLU A N 1
ATOM 786 C CA . GLU A 1 95 ? -20.806 -1.636 -0.111 1.00 80.62 95 GLU A CA 1
ATOM 787 C C . GLU A 1 95 ? -21.526 -2.5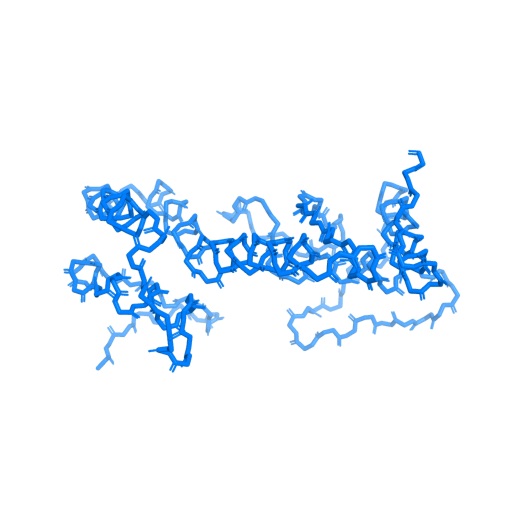58 0.871 1.00 80.62 95 GLU A C 1
ATOM 789 O O . GLU A 1 95 ? -22.690 -2.328 1.208 1.00 80.62 95 GLU A O 1
ATOM 794 N N . LEU A 1 96 ? -20.848 -3.618 1.321 1.00 76.06 96 LEU A N 1
ATOM 795 C CA . LEU A 1 96 ? -21.400 -4.544 2.305 1.00 76.06 96 LEU A CA 1
ATOM 796 C C . LEU A 1 96 ? -21.713 -3.818 3.612 1.00 76.06 96 LEU A C 1
ATOM 798 O O . LEU A 1 96 ? -22.751 -4.089 4.220 1.00 76.06 96 LEU A O 1
ATOM 802 N N . ALA A 1 97 ? -20.867 -2.862 3.999 1.00 77.94 97 ALA A N 1
ATOM 803 C CA . ALA A 1 97 ? -21.109 -2.040 5.166 1.00 77.94 97 ALA A CA 1
ATOM 804 C C . ALA A 1 97 ? -22.371 -1.176 5.016 1.00 77.94 97 ALA A C 1
ATOM 806 O O . ALA A 1 97 ? -23.239 -1.199 5.889 1.00 77.94 97 ALA A O 1
ATOM 807 N N . LYS A 1 98 ? -22.545 -0.508 3.868 1.00 76.50 98 LYS A N 1
ATOM 808 C CA . LYS A 1 98 ? -23.764 0.263 3.557 1.00 76.50 98 LYS A CA 1
ATOM 809 C C . LYS A 1 98 ? -25.026 -0.605 3.601 1.00 76.50 98 LYS A C 1
ATOM 811 O O . LYS A 1 98 ? -26.034 -0.194 4.168 1.00 76.50 98 LYS A O 1
ATOM 816 N N . ARG A 1 99 ? -24.972 -1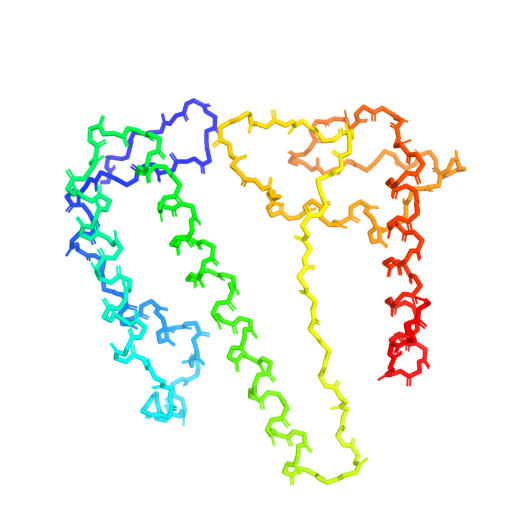.819 3.038 1.00 75.44 99 ARG A N 1
ATOM 817 C CA . ARG A 1 99 ? -26.120 -2.748 2.988 1.00 75.44 99 ARG A CA 1
ATOM 818 C C . ARG A 1 99 ? -26.529 -3.280 4.363 1.00 75.44 99 ARG A C 1
ATOM 820 O O . ARG A 1 99 ? -27.693 -3.619 4.546 1.00 75.44 99 ARG A O 1
ATOM 827 N N . ARG A 1 100 ? -25.596 -3.378 5.317 1.00 70.06 100 ARG A N 1
ATOM 828 C CA . ARG A 1 100 ? -25.848 -3.943 6.654 1.00 70.06 100 ARG A CA 1
ATOM 829 C C . ARG A 1 100 ? -26.394 -2.943 7.689 1.00 70.06 100 ARG A C 1
ATOM 831 O O . ARG A 1 100 ? -26.683 -3.408 8.781 1.00 70.06 100 ARG A O 1
ATOM 838 N N . MET A 1 101 ? -26.570 -1.658 7.335 1.00 57.41 101 MET A N 1
ATOM 839 C CA . MET A 1 101 ? -27.079 -0.526 8.149 1.00 57.41 101 MET A CA 1
ATOM 840 C C . MET A 1 101 ? -26.496 -0.381 9.576 1.00 57.41 101 MET A C 1
ATOM 842 O O . MET A 1 101 ? -26.576 -1.285 10.396 1.00 57.41 101 MET A O 1
ATOM 846 N N . GLU A 1 102 ? -25.965 0.810 9.883 1.00 54.22 102 GLU A N 1
ATOM 847 C CA . GLU A 1 102 ? -25.520 1.357 11.193 1.00 54.22 102 GLU A CA 1
ATOM 848 C C . GLU A 1 102 ? -24.502 0.565 12.047 1.00 54.22 102 GLU A C 1
ATOM 850 O O . GLU A 1 102 ? -23.702 1.183 12.743 1.00 54.22 102 GLU A O 1
ATOM 855 N N . LYS A 1 103 ? -24.450 -0.770 11.980 1.00 57.34 103 LYS A N 1
ATOM 856 C CA . LYS A 1 103 ? -23.512 -1.621 12.740 1.00 57.34 103 LYS A CA 1
ATOM 857 C C . LYS A 1 103 ? -22.294 -2.079 11.944 1.00 57.34 103 LYS A C 1
ATOM 859 O O . LYS A 1 103 ? -21.439 -2.775 12.487 1.00 57.34 103 LYS A O 1
ATOM 864 N N . ALA A 1 104 ? -22.219 -1.753 10.658 1.00 62.22 104 ALA A N 1
ATOM 865 C CA . ALA A 1 104 ? -21.073 -2.136 9.853 1.00 62.22 104 ALA A CA 1
ATOM 866 C C . ALA A 1 104 ? -19.940 -1.114 9.987 1.00 62.22 104 ALA A C 1
ATOM 868 O O . ALA A 1 104 ? -20.161 0.089 9.859 1.00 62.22 104 ALA A O 1
ATOM 869 N N . GLY A 1 105 ? -18.732 -1.614 10.254 1.00 70.19 105 GLY A N 1
ATOM 870 C CA . GLY A 1 105 ? -17.534 -0.790 10.390 1.00 70.19 105 GLY A CA 1
ATOM 871 C C . GLY A 1 105 ? -17.238 0.026 9.130 1.00 70.19 105 GLY A C 1
ATOM 872 O O . GLY A 1 105 ? -17.585 -0.365 8.015 1.00 70.19 105 GLY A O 1
ATOM 873 N N . LYS A 1 106 ? -16.589 1.177 9.319 1.00 83.69 106 LYS A N 1
ATOM 874 C CA . LYS A 1 106 ? -16.105 2.025 8.224 1.00 83.69 106 LYS A CA 1
ATOM 875 C C . LYS A 1 106 ? -14.863 1.395 7.588 1.00 83.69 106 LYS A C 1
ATOM 877 O O . LYS A 1 106 ? -14.040 0.808 8.285 1.00 83.69 106 LYS A O 1
ATOM 882 N N . THR A 1 107 ? -14.723 1.548 6.275 1.00 86.69 107 THR A N 1
ATOM 883 C CA . THR A 1 107 ? -13.498 1.194 5.547 1.00 86.69 107 THR A CA 1
ATOM 884 C C . THR A 1 107 ? -12.565 2.399 5.532 1.00 86.69 107 THR A C 1
ATOM 886 O O . THR A 1 107 ? -13.002 3.501 5.200 1.00 86.69 107 THR A O 1
ATOM 889 N N . TYR A 1 108 ? -11.292 2.186 5.856 1.00 89.44 108 TYR A N 1
ATOM 890 C CA . TYR A 1 108 ? -10.233 3.187 5.746 1.00 89.44 108 TYR A CA 1
ATOM 891 C C . TYR A 1 108 ? -9.184 2.682 4.757 1.00 89.44 108 TYR A C 1
ATOM 893 O O . TYR A 1 108 ? -8.860 1.497 4.757 1.00 89.44 108 TYR A O 1
ATOM 901 N N . PHE A 1 109 ? -8.681 3.577 3.916 1.00 90.56 109 PHE A N 1
ATOM 902 C CA . PHE A 1 109 ? -7.666 3.301 2.904 1.00 90.56 109 PHE A CA 1
ATOM 903 C C . PHE A 1 109 ? -6.607 4.400 2.983 1.00 90.56 109 PHE A C 1
ATOM 905 O O . PHE A 1 109 ? -6.953 5.564 3.193 1.00 90.56 109 PHE A O 1
ATOM 912 N N . TYR A 1 110 ? -5.337 4.039 2.827 1.00 91.12 110 TYR A N 1
ATOM 913 C CA . TYR A 1 110 ? -4.235 4.991 2.748 1.00 91.12 110 TYR A CA 1
ATOM 914 C C . TYR A 1 110 ? -3.262 4.567 1.648 1.00 91.12 110 TYR A C 1
ATOM 916 O O . TYR A 1 110 ? -3.153 3.387 1.315 1.00 91.12 110 TYR A O 1
ATOM 924 N N . PHE A 1 111 ? -2.558 5.552 1.103 1.00 91.19 111 PHE A N 1
ATOM 925 C CA . PHE A 1 111 ? -1.440 5.373 0.188 1.00 91.19 111 PHE A CA 1
ATOM 926 C C . PHE A 1 111 ? -0.170 5.804 0.920 1.00 91.19 111 PHE A C 1
ATOM 928 O O . PHE A 1 111 ? -0.177 6.840 1.582 1.00 91.19 111 PHE A O 1
ATOM 935 N N . HIS A 1 112 ? 0.880 4.989 0.859 1.00 91.19 112 HIS A N 1
ATOM 936 C CA . HIS A 1 112 ? 2.151 5.270 1.517 1.00 91.19 112 HIS A CA 1
ATOM 937 C C . HIS A 1 112 ? 3.230 5.521 0.470 1.00 91.19 112 HIS A C 1
ATOM 939 O O . HIS A 1 112 ? 3.534 4.641 -0.332 1.00 91.19 112 HIS A O 1
ATOM 945 N N . ASP A 1 113 ? 3.801 6.719 0.500 1.00 90.88 113 ASP A N 1
ATOM 946 C CA . ASP A 1 113 ? 4.769 7.224 -0.473 1.00 90.88 113 ASP A CA 1
ATOM 947 C C . ASP A 1 113 ? 6.059 7.753 0.168 1.00 90.88 113 ASP A C 1
ATOM 949 O O . ASP A 1 113 ? 6.944 8.244 -0.535 1.00 90.88 113 ASP A O 1
ATOM 953 N N . GLN A 1 114 ? 6.217 7.596 1.487 1.00 89.12 114 GLN A N 1
ATOM 954 C CA . GLN A 1 114 ? 7.440 7.980 2.182 1.00 89.12 114 GLN A CA 1
ATOM 955 C C . GLN A 1 114 ? 8.478 6.858 2.144 1.00 89.12 114 GLN A C 1
ATOM 957 O O . GLN A 1 114 ? 8.304 5.789 2.721 1.00 89.12 114 GLN A O 1
ATOM 962 N N . GLN A 1 115 ? 9.613 7.130 1.505 1.00 86.31 115 GLN A N 1
ATOM 963 C CA . GLN A 1 115 ? 10.769 6.247 1.573 1.00 86.31 115 GLN A CA 1
ATOM 964 C C . GLN A 1 115 ? 11.530 6.491 2.889 1.00 86.31 115 GLN A C 1
ATOM 966 O O . GLN A 1 115 ? 11.876 7.642 3.156 1.00 86.31 115 GLN A O 1
ATOM 971 N N . PRO A 1 116 ? 11.846 5.453 3.688 1.00 83.62 116 PRO A N 1
ATOM 972 C CA . PRO A 1 116 ? 12.636 5.626 4.898 1.00 83.62 116 PRO A CA 1
ATOM 973 C C . PRO A 1 116 ? 14.042 6.096 4.540 1.00 83.62 116 PRO A C 1
ATOM 975 O O . PRO A 1 116 ? 14.692 5.492 3.678 1.00 83.62 116 PRO A O 1
ATOM 978 N N . SER A 1 117 ? 14.542 7.130 5.220 1.00 84.44 117 SER A N 1
ATOM 979 C CA . SER A 1 117 ? 15.859 7.719 4.935 1.00 84.44 117 SER A CA 1
ATOM 980 C C . SER A 1 117 ? 17.000 6.721 5.134 1.00 84.44 117 SER A C 1
ATOM 982 O O . SER A 1 117 ? 18.088 6.854 4.575 1.00 84.44 117 SER A O 1
ATOM 984 N N . PHE A 1 118 ? 16.750 5.731 5.983 1.00 75.31 118 PHE A N 1
ATOM 985 C CA . PHE A 1 118 ? 17.672 4.681 6.364 1.00 75.31 118 PHE A CA 1
ATOM 986 C C . PHE A 1 118 ? 17.512 3.412 5.520 1.00 75.31 118 PHE A C 1
ATOM 988 O O . PHE A 1 118 ? 18.250 2.454 5.718 1.00 75.31 118 PHE A O 1
ATOM 995 N N . ALA A 1 119 ? 16.565 3.338 4.586 1.00 75.62 119 ALA A N 1
ATOM 996 C CA . ALA A 1 119 ? 16.463 2.172 3.723 1.00 75.62 119 ALA A CA 1
ATOM 997 C C . ALA A 1 119 ? 17.540 2.196 2.632 1.00 75.62 119 ALA A C 1
ATOM 999 O O . ALA A 1 119 ? 17.866 3.243 2.069 1.00 75.62 119 ALA A O 1
ATOM 1000 N N . ARG A 1 120 ? 18.075 1.021 2.271 1.00 72.62 120 ARG A N 1
ATOM 1001 C CA . ARG A 1 120 ? 18.936 0.907 1.089 1.00 72.62 120 ARG A CA 1
ATOM 1002 C C . ARG A 1 120 ? 18.102 1.254 -0.145 1.00 72.62 120 ARG A C 1
ATOM 1004 O O . ARG A 1 120 ? 17.192 0.516 -0.521 1.00 72.62 120 ARG A O 1
ATOM 1011 N N . GLN A 1 121 ? 18.414 2.388 -0.768 1.00 70.12 121 GLN A N 1
ATOM 1012 C CA . GLN A 1 121 ? 17.725 2.837 -1.970 1.00 70.12 121 GLN A CA 1
ATOM 1013 C C . GLN A 1 121 ? 18.324 2.166 -3.208 1.00 70.12 121 GLN A C 1
ATOM 1015 O O . GLN A 1 121 ? 19.518 2.286 -3.501 1.00 70.12 121 GLN A O 1
ATOM 1020 N N . VAL A 1 122 ? 17.477 1.484 -3.972 1.00 73.12 122 VAL A N 1
ATOM 1021 C CA . VAL A 1 122 ? 17.824 1.008 -5.310 1.00 73.12 122 VAL A CA 1
ATOM 1022 C C . VAL A 1 122 ? 17.502 2.132 -6.291 1.00 73.12 122 VAL A C 1
ATOM 1024 O O . VAL A 1 122 ? 16.341 2.380 -6.584 1.00 73.12 122 VAL A O 1
ATOM 1027 N N . LYS A 1 123 ? 18.534 2.824 -6.793 1.00 76.75 123 LYS A N 1
ATOM 1028 C CA . LYS A 1 123 ? 18.399 4.076 -7.570 1.00 76.75 123 LYS A CA 1
ATOM 1029 C C . LYS A 1 123 ? 17.463 4.015 -8.783 1.00 76.75 123 LYS A C 1
ATOM 1031 O O . LYS A 1 123 ? 17.000 5.057 -9.219 1.00 76.75 123 LYS A O 1
ATOM 1036 N N . TRP A 1 124 ? 17.255 2.834 -9.365 1.00 73.44 124 TRP A N 1
ATOM 1037 C CA . TRP A 1 124 ? 16.423 2.674 -10.561 1.00 73.44 124 TRP A CA 1
ATOM 1038 C C . TRP A 1 124 ? 14.950 2.382 -10.249 1.00 73.44 124 TRP A C 1
ATOM 1040 O O . TRP A 1 124 ? 14.132 2.431 -11.162 1.00 73.44 124 TRP A O 1
ATOM 1050 N N . ILE A 1 125 ? 14.606 2.060 -8.997 1.00 77.56 125 ILE A N 1
ATOM 1051 C CA . ILE A 1 125 ? 13.218 1.838 -8.588 1.00 77.56 125 ILE A CA 1
ATOM 1052 C C . ILE A 1 125 ? 12.636 3.204 -8.219 1.00 77.56 125 ILE A C 1
ATOM 1054 O O . ILE A 1 125 ? 13.105 3.807 -7.250 1.00 77.56 125 ILE A O 1
ATOM 1058 N N . PRO A 1 126 ? 11.648 3.717 -8.970 1.00 75.75 126 PRO A N 1
ATOM 1059 C CA . PRO A 1 126 ? 10.961 4.930 -8.577 1.00 75.75 126 PRO A CA 1
ATOM 1060 C C . PRO A 1 126 ? 10.043 4.612 -7.386 1.00 75.75 126 PRO A C 1
ATOM 1062 O O . PRO A 1 126 ? 9.421 3.551 -7.328 1.00 75.75 126 PRO A O 1
ATOM 1065 N N . GLY A 1 127 ? 9.943 5.538 -6.438 1.00 83.50 127 GLY A N 1
ATOM 1066 C CA . GLY A 1 127 ? 9.004 5.427 -5.324 1.00 83.50 127 GLY A CA 1
ATOM 1067 C C . GLY A 1 127 ? 9.431 4.467 -4.209 1.00 83.50 127 GLY A C 1
ATOM 1068 O O . GLY A 1 127 ? 10.618 4.285 -3.926 1.00 83.50 127 GLY A O 1
ATOM 1069 N N . VAL A 1 128 ? 8.429 3.907 -3.528 1.00 86.81 128 VAL A N 1
ATOM 1070 C CA . VAL A 1 128 ? 8.588 3.173 -2.267 1.00 86.81 128 VAL A CA 1
ATOM 1071 C C . VAL A 1 128 ? 8.383 1.674 -2.495 1.00 86.81 128 VAL A C 1
ATOM 1073 O O . VAL A 1 128 ? 7.289 1.261 -2.881 1.00 86.81 128 VAL A O 1
ATOM 1076 N N . PRO A 1 129 ? 9.410 0.833 -2.272 1.00 85.50 129 PRO A N 1
ATOM 1077 C CA . PRO A 1 129 ? 9.258 -0.609 -2.397 1.00 85.50 129 PRO A CA 1
ATOM 1078 C C . PRO A 1 129 ? 8.267 -1.199 -1.384 1.00 85.50 129 PRO A C 1
ATOM 1080 O O . PRO A 1 129 ? 8.041 -0.663 -0.302 1.00 85.50 129 PRO A O 1
ATOM 1083 N N . HIS A 1 130 ? 7.717 -2.365 -1.723 1.00 86.94 130 HIS A N 1
ATOM 1084 C CA . HIS A 1 130 ? 6.832 -3.126 -0.843 1.00 86.94 130 HIS A CA 1
ATOM 1085 C C . HIS A 1 130 ? 7.464 -3.356 0.544 1.00 86.94 130 HIS A C 1
ATOM 1087 O O . HIS A 1 130 ? 8.643 -3.702 0.631 1.00 86.94 130 HIS A O 1
ATOM 1093 N N . THR A 1 131 ? 6.664 -3.222 1.610 1.00 85.12 131 THR A N 1
ATOM 1094 C CA . THR A 1 131 ? 7.019 -3.388 3.037 1.00 85.12 131 THR A CA 1
ATOM 1095 C C . THR A 1 131 ? 7.861 -2.274 3.665 1.00 85.12 131 THR A C 1
ATOM 1097 O O . THR A 1 131 ? 8.209 -2.359 4.846 1.00 85.12 131 THR A O 1
ATOM 1100 N N . TYR A 1 132 ? 8.176 -1.209 2.924 1.00 85.50 132 TYR A N 1
ATOM 1101 C CA . TYR A 1 132 ? 8.930 -0.069 3.463 1.00 85.50 132 TYR A CA 1
ATOM 1102 C C . TYR A 1 132 ? 8.106 0.780 4.444 1.00 85.50 132 TYR A C 1
ATOM 1104 O O . TYR A 1 132 ? 8.676 1.585 5.174 1.00 85.50 132 TYR A O 1
ATOM 1112 N N . GLU A 1 133 ? 6.795 0.551 4.537 1.00 88.75 133 GLU A N 1
ATOM 1113 C CA . GLU A 1 133 ? 5.924 1.139 5.552 1.00 88.75 133 GLU A CA 1
ATOM 1114 C C . GLU A 1 133 ? 6.092 0.496 6.940 1.00 88.75 133 GLU A C 1
ATOM 1116 O O . GLU A 1 133 ? 5.786 1.116 7.961 1.00 88.75 133 GLU A O 1
ATOM 1121 N N . LEU A 1 134 ? 6.572 -0.754 7.001 1.00 85.38 134 LEU A N 1
ATOM 1122 C CA . LEU A 1 134 ? 6.607 -1.530 8.245 1.00 85.38 134 LEU A CA 1
ATOM 1123 C C . LEU A 1 134 ? 7.465 -0.881 9.342 1.00 85.38 134 LEU A C 1
ATOM 1125 O O . LEU A 1 134 ? 6.994 -0.823 10.479 1.00 85.38 134 LEU A O 1
ATOM 1129 N N . PRO A 1 135 ? 8.674 -0.351 9.067 1.00 81.00 135 PRO A N 1
ATOM 1130 C CA . PRO A 1 135 ? 9.459 0.326 10.096 1.00 81.00 135 PRO A CA 1
ATOM 1131 C C . PRO A 1 135 ? 8.712 1.497 10.754 1.00 81.00 135 PRO A C 1
ATOM 1133 O O . PRO A 1 135 ? 8.763 1.648 11.972 1.00 81.00 135 PRO A O 1
ATOM 1136 N N . PHE A 1 136 ? 7.948 2.276 9.978 1.00 86.19 136 PHE A N 1
ATOM 1137 C CA . PHE A 1 136 ? 7.123 3.359 10.518 1.00 86.19 136 PHE A CA 1
ATOM 1138 C C . PHE A 1 136 ? 6.001 2.824 11.411 1.00 86.19 136 PHE A C 1
ATOM 1140 O O . PHE A 1 136 ? 5.718 3.410 12.456 1.00 86.19 136 PHE A O 1
ATOM 1147 N N . LEU A 1 137 ? 5.388 1.701 11.025 1.00 87.50 137 LEU A N 1
ATOM 1148 C CA . LEU A 1 137 ? 4.260 1.107 11.739 1.00 87.50 137 LEU A CA 1
ATOM 1149 C C . LEU A 1 137 ? 4.655 0.522 13.098 1.00 87.50 137 LEU A C 1
ATOM 1151 O O . LEU A 1 137 ? 3.899 0.635 14.061 1.00 87.50 137 LEU A O 1
ATOM 1155 N N . TYR A 1 138 ? 5.817 -0.124 13.176 1.00 80.25 138 TYR A N 1
ATOM 1156 C CA . TYR A 1 138 ? 6.279 -0.769 14.408 1.00 80.25 138 TYR A CA 1
ATOM 1157 C C . TYR A 1 138 ? 7.022 0.173 15.358 1.00 80.25 138 TYR A C 1
ATOM 1159 O O . TYR A 1 138 ? 7.289 -0.211 16.497 1.00 80.25 138 TYR A O 1
ATOM 1167 N N . GLY A 1 139 ? 7.300 1.401 14.920 1.00 71.62 139 GLY A N 1
ATOM 1168 C CA . GLY A 1 139 ? 7.960 2.407 15.735 1.00 71.62 139 GLY A CA 1
ATOM 1169 C C . GLY A 1 139 ? 9.478 2.380 15.609 1.00 71.62 139 GLY A C 1
ATOM 1170 O O . GLY A 1 139 ? 10.114 1.327 15.668 1.00 71.62 139 GLY A O 1
ATOM 1171 N N . PHE A 1 140 ? 10.070 3.572 15.540 1.00 69.00 140 PHE A N 1
ATOM 1172 C CA . PHE A 1 140 ? 11.471 3.782 15.896 1.00 69.00 140 PHE A CA 1
ATOM 1173 C C . PHE A 1 140 ? 11.525 4.143 17.369 1.00 69.00 140 PHE A C 1
ATOM 1175 O O . PHE A 1 140 ? 11.191 5.256 17.766 1.00 69.00 140 PHE A O 1
ATOM 1182 N N . THR A 1 141 ? 11.913 3.208 18.213 1.00 53.41 141 THR A N 1
ATOM 1183 C CA . THR A 1 141 ? 12.220 3.547 19.602 1.00 53.41 141 THR A CA 1
ATOM 1184 C C . THR A 1 141 ? 13.727 3.674 19.738 1.00 53.41 141 THR A C 1
ATOM 1186 O O . THR A 1 141 ? 14.446 2.709 19.468 1.00 53.41 141 THR A O 1
ATOM 1189 N N . GLU A 1 142 ? 14.194 4.819 20.220 1.00 50.00 142 GLU A N 1
ATOM 1190 C CA . GLU A 1 142 ? 15.572 4.971 20.698 1.00 50.00 142 GLU A CA 1
ATOM 1191 C C . GLU A 1 142 ? 15.890 3.946 21.813 1.00 50.00 142 GLU A C 1
ATOM 1193 O O . GLU A 1 142 ? 17.024 3.492 21.931 1.00 50.00 142 GLU A O 1
ATOM 1198 N N . ASP A 1 143 ? 14.864 3.501 22.555 1.00 48.69 143 ASP A N 1
ATOM 1199 C CA . ASP A 1 143 ? 14.986 2.581 23.693 1.00 48.69 143 ASP A CA 1
ATOM 1200 C C . ASP A 1 143 ? 14.961 1.080 23.355 1.00 48.69 143 ASP A C 1
ATOM 1202 O O . ASP A 1 143 ? 15.530 0.289 24.109 1.00 48.69 143 ASP A O 1
ATOM 1206 N N . LEU A 1 144 ? 14.300 0.621 22.279 1.00 45.97 144 LEU A N 1
ATOM 1207 C CA . LEU A 1 144 ? 14.067 -0.828 22.158 1.00 45.97 144 LEU A CA 1
ATOM 1208 C C . LEU A 1 144 ? 15.294 -1.626 21.717 1.00 45.97 144 LEU A C 1
ATOM 1210 O O . LEU A 1 144 ? 15.242 -2.848 21.826 1.00 45.97 144 LEU A O 1
ATOM 1214 N N . ASN A 1 145 ? 16.386 -1.028 21.216 1.00 46.06 145 ASN A N 1
ATOM 1215 C CA . ASN A 1 145 ? 17.499 -1.803 20.626 1.00 46.06 145 ASN A CA 1
ATOM 1216 C C . ASN A 1 145 ? 17.004 -2.886 19.632 1.00 46.06 145 ASN A C 1
ATOM 1218 O O . ASN A 1 145 ? 17.699 -3.867 19.350 1.00 46.06 145 ASN A O 1
ATOM 1222 N N . VAL A 1 146 ? 15.777 -2.739 19.114 1.00 46.78 146 VAL A N 1
ATOM 1223 C CA . VAL A 1 146 ? 15.156 -3.702 18.220 1.00 46.78 146 VAL A CA 1
ATOM 1224 C C . VAL A 1 146 ? 15.787 -3.417 16.882 1.00 46.78 146 VAL A C 1
ATOM 1226 O O . VAL A 1 146 ? 15.371 -2.536 16.133 1.00 46.78 146 VAL A O 1
ATOM 1229 N N . LYS A 1 147 ? 16.852 -4.164 16.597 1.00 50.94 147 LYS A N 1
ATOM 1230 C CA . LYS A 1 147 ? 17.298 -4.354 15.230 1.00 50.94 147 LYS A CA 1
ATOM 1231 C C . LYS A 1 147 ? 16.095 -4.913 14.486 1.00 50.94 147 LYS A C 1
ATOM 1233 O O . LYS A 1 147 ? 15.761 -6.087 14.667 1.00 50.94 147 LYS A O 1
ATOM 1238 N N . TYR A 1 148 ? 15.428 -4.076 13.697 1.00 47.84 148 TYR A N 1
ATOM 1239 C CA . TYR A 1 148 ? 14.405 -4.541 12.778 1.00 47.84 148 TYR A CA 1
ATOM 1240 C C . TYR A 1 148 ? 15.118 -5.392 11.725 1.00 47.84 148 TYR A C 1
ATOM 1242 O O . TYR A 1 148 ? 15.603 -4.909 10.707 1.00 47.84 148 TYR A O 1
ATOM 1250 N N . THR A 1 149 ? 15.297 -6.666 12.059 1.00 45.69 149 THR A N 1
ATOM 1251 C CA . THR A 1 149 ? 15.927 -7.677 11.222 1.00 45.69 149 THR A CA 1
ATOM 1252 C C . THR A 1 149 ? 14.815 -8.279 10.393 1.00 45.69 149 THR A C 1
ATOM 1254 O O . THR A 1 149 ? 14.218 -9.293 10.738 1.00 45.69 149 THR A O 1
ATOM 1257 N N . SER A 1 150 ? 14.481 -7.609 9.297 1.00 45.78 150 SER A N 1
ATOM 1258 C CA . SER A 1 150 ? 13.806 -8.330 8.229 1.00 45.78 150 SER A CA 1
ATOM 1259 C C . SER A 1 150 ? 14.848 -9.220 7.558 1.00 45.78 150 SER A C 1
ATOM 1261 O O . SER A 1 150 ? 15.942 -8.734 7.267 1.00 45.78 150 SER A O 1
ATOM 1263 N N . PRO A 1 151 ? 14.535 -10.485 7.240 1.00 44.53 151 PRO A N 1
ATOM 1264 C CA . PRO A 1 151 ? 15.416 -11.320 6.426 1.00 44.53 151 PRO A CA 1
ATOM 1265 C C . PRO A 1 151 ? 15.690 -10.723 5.030 1.00 44.53 151 PRO A C 1
ATOM 1267 O O . PRO A 1 151 ? 16.587 -11.193 4.339 1.00 44.53 151 PRO A O 1
ATOM 1270 N N . TYR A 1 152 ? 14.947 -9.683 4.631 1.00 44.19 152 TYR A N 1
ATOM 1271 C CA . TYR A 1 152 ? 15.089 -8.966 3.362 1.00 44.19 152 TYR A CA 1
ATOM 1272 C C . TYR A 1 152 ? 15.774 -7.599 3.488 1.00 44.19 152 TYR A C 1
ATOM 1274 O O . TYR A 1 152 ? 16.086 -6.980 2.472 1.00 44.19 152 TYR A O 1
ATOM 1282 N N . PHE A 1 153 ? 16.009 -7.117 4.711 1.00 50.09 153 PHE A N 1
ATOM 1283 C CA . PHE A 1 153 ? 16.651 -5.831 4.959 1.00 50.09 153 PHE A CA 1
ATOM 1284 C C . PHE A 1 153 ? 17.942 -6.076 5.734 1.00 50.09 153 PHE A C 1
ATOM 1286 O O . PHE A 1 153 ? 17.924 -6.304 6.943 1.00 50.09 153 PHE A O 1
ATOM 1293 N N . GLU A 1 154 ? 19.070 -6.056 5.014 1.00 49.28 154 GLU A N 1
ATOM 1294 C CA . GLU A 1 154 ? 20.388 -5.848 5.625 1.00 49.28 154 GLU A CA 1
ATOM 1295 C C . GLU A 1 154 ? 20.275 -4.693 6.631 1.00 49.28 154 GLU A C 1
ATOM 1297 O O . GLU A 1 154 ? 19.593 -3.713 6.331 1.00 49.28 154 GLU A O 1
ATOM 1302 N N . GLU A 1 155 ? 20.887 -4.841 7.817 1.00 51.72 155 GLU A N 1
ATOM 1303 C CA . GLU A 1 155 ? 20.768 -3.922 8.962 1.00 51.72 155 GLU A CA 1
ATOM 1304 C C . GLU A 1 155 ? 20.538 -2.466 8.519 1.00 51.72 155 GLU A C 1
ATOM 1306 O O . GLU A 1 155 ? 21.457 -1.809 8.027 1.00 51.72 155 GLU A O 1
ATOM 1311 N N . TYR A 1 156 ? 19.307 -1.971 8.680 1.00 54.50 156 TYR A N 1
ATOM 1312 C CA . TYR A 1 156 ? 18.954 -0.592 8.362 1.00 54.50 156 TYR A CA 1
ATOM 1313 C C . TYR A 1 156 ? 19.966 0.373 9.024 1.00 54.50 156 TYR A C 1
ATOM 1315 O O . TYR A 1 156 ? 20.166 0.282 10.243 1.00 54.50 156 TYR A O 1
ATOM 1323 N N . PRO A 1 157 ? 20.655 1.268 8.281 1.00 52.59 157 PRO A N 1
ATOM 1324 C CA . PRO A 1 157 ? 21.534 2.267 8.878 1.00 52.59 157 PRO A CA 1
ATOM 1325 C C . PRO A 1 157 ? 20.817 3.062 9.975 1.00 52.59 157 PRO A C 1
ATOM 1327 O O . PRO A 1 157 ? 19.677 3.485 9.852 1.00 52.59 157 PRO A O 1
ATOM 1330 N N . ARG A 1 158 ? 21.504 3.211 11.104 1.00 61.66 158 ARG A N 1
ATOM 1331 C CA . ARG A 1 158 ? 20.904 3.229 12.447 1.00 61.66 158 ARG A CA 1
ATOM 1332 C C . ARG A 1 158 ? 20.212 4.534 12.875 1.00 61.66 158 ARG A C 1
ATOM 1334 O O . ARG A 1 158 ? 19.889 4.652 14.050 1.00 61.66 158 ARG A O 1
ATOM 1341 N N . ASN A 1 159 ? 19.976 5.486 11.970 1.00 75.12 159 ASN A N 1
ATOM 1342 C CA . ASN A 1 159 ? 19.521 6.834 12.332 1.00 75.12 159 ASN A CA 1
ATOM 1343 C C . ASN A 1 159 ? 18.358 7.305 11.434 1.00 75.12 159 ASN A C 1
ATOM 1345 O O . ASN A 1 159 ? 18.625 7.836 10.352 1.00 75.12 159 ASN A O 1
ATOM 1349 N N . PRO A 1 160 ? 17.090 7.131 11.851 1.00 79.69 160 PRO A N 1
ATOM 1350 C CA . PRO A 1 160 ? 15.957 7.764 11.177 1.00 79.69 160 PRO A CA 1
ATOM 1351 C C . PRO A 1 160 ? 16.067 9.292 11.252 1.00 79.69 160 PRO A C 1
ATOM 1353 O O . PRO A 1 160 ? 16.567 9.837 12.241 1.00 79.69 160 PRO A O 1
ATOM 1356 N N . THR A 1 161 ? 15.608 9.999 10.218 1.00 86.06 161 THR A N 1
ATOM 1357 C CA . THR A 1 161 ? 15.510 11.466 10.283 1.00 86.06 161 THR A CA 1
ATOM 1358 C C . THR A 1 161 ? 14.342 11.899 11.182 1.00 86.06 161 THR A C 1
ATOM 1360 O O . THR A 1 161 ? 13.466 11.088 11.501 1.00 86.06 161 THR A O 1
ATOM 1363 N N . PRO A 1 162 ? 14.272 13.178 11.598 1.00 87.69 162 PRO A N 1
ATOM 1364 C CA . PRO A 1 162 ? 13.097 13.701 12.294 1.00 87.69 162 PRO A CA 1
ATOM 1365 C C . PRO A 1 162 ? 11.783 13.472 11.531 1.00 87.69 162 PRO A C 1
ATOM 1367 O O . PRO A 1 162 ? 10.764 13.180 12.153 1.00 87.69 162 PRO A O 1
ATOM 1370 N N . GLU A 1 163 ? 11.807 13.549 10.198 1.00 90.00 163 GLU A N 1
ATOM 1371 C CA . GLU A 1 163 ? 10.649 13.279 9.339 1.00 90.00 163 GLU A CA 1
ATOM 1372 C C . GLU A 1 163 ? 10.222 11.808 9.402 1.00 90.00 163 GLU A C 1
ATOM 1374 O O . GLU A 1 163 ? 9.027 11.511 9.431 1.00 90.00 163 GLU A O 1
ATOM 1379 N N . ASP A 1 164 ? 11.177 10.878 9.475 1.00 87.12 164 ASP A N 1
ATOM 1380 C CA . ASP A 1 164 ? 10.872 9.458 9.641 1.00 87.12 164 ASP A CA 1
ATOM 1381 C C . ASP A 1 164 ? 10.245 9.170 11.008 1.00 87.12 164 ASP A C 1
ATOM 1383 O O . ASP A 1 164 ? 9.258 8.435 11.113 1.00 87.12 164 ASP A O 1
ATOM 1387 N N . ILE A 1 165 ? 10.787 9.783 12.063 1.00 86.56 165 ILE A N 1
ATOM 1388 C CA . ILE A 1 165 ? 10.246 9.675 13.422 1.00 86.56 165 ILE A CA 1
ATOM 1389 C C . ILE A 1 165 ? 8.809 10.206 13.467 1.00 86.56 165 ILE A C 1
ATOM 1391 O O . ILE A 1 165 ? 7.944 9.583 14.086 1.00 86.56 165 ILE A O 1
ATOM 1395 N N . GLU A 1 166 ? 8.537 11.333 12.811 1.00 89.88 166 GLU A N 1
ATOM 1396 C CA . GLU A 1 166 ? 7.200 11.920 12.778 1.00 89.88 166 GLU A CA 1
ATOM 1397 C C . GLU A 1 166 ? 6.207 11.053 11.998 1.00 89.88 166 GLU A C 1
ATOM 1399 O O . GLU A 1 166 ? 5.128 10.746 12.509 1.00 89.88 166 GLU A O 1
ATOM 1404 N N . MET A 1 167 ? 6.592 10.559 10.818 1.00 90.69 167 MET A N 1
ATOM 1405 C CA . MET A 1 167 ? 5.768 9.617 10.054 1.00 90.69 167 MET A CA 1
ATOM 1406 C C . MET A 1 167 ? 5.456 8.355 10.866 1.00 90.69 167 MET A C 1
ATOM 1408 O O . MET A 1 167 ? 4.315 7.895 10.888 1.00 90.69 167 MET A O 1
ATOM 1412 N N . SER A 1 168 ? 6.435 7.823 11.601 1.00 89.06 168 SER A N 1
ATOM 1413 C CA . SER A 1 168 ? 6.222 6.669 12.475 1.00 89.06 168 SER A CA 1
ATOM 1414 C C . SER A 1 168 ? 5.215 6.953 13.590 1.00 89.06 168 SER A C 1
ATOM 1416 O O . SER A 1 168 ? 4.317 6.142 13.830 1.00 89.06 168 SER A O 1
ATOM 1418 N N . LYS A 1 169 ? 5.296 8.120 14.241 1.00 89.69 169 LYS A N 1
ATOM 1419 C CA . LYS A 1 169 ? 4.307 8.533 15.250 1.00 89.69 169 LYS A CA 1
ATOM 1420 C C . LYS A 1 169 ? 2.910 8.636 14.656 1.00 89.69 169 LYS A C 1
ATOM 1422 O O . LYS A 1 169 ? 1.970 8.117 15.258 1.00 89.69 169 LYS A O 1
ATOM 1427 N N . ILE A 1 170 ? 2.776 9.258 13.484 1.00 91.88 170 ILE A N 1
ATOM 1428 C CA . ILE A 1 170 ? 1.499 9.375 12.774 1.00 91.88 170 ILE A CA 1
ATOM 1429 C C . ILE A 1 170 ? 0.943 7.977 12.492 1.00 91.88 170 ILE A C 1
ATOM 1431 O O . ILE A 1 170 ? -0.174 7.674 12.909 1.00 91.88 170 ILE A O 1
ATOM 1435 N N . LEU A 1 171 ? 1.723 7.091 11.869 1.00 92.44 171 LEU A N 1
ATOM 1436 C CA . LEU A 1 171 ? 1.273 5.746 11.505 1.00 92.44 171 LEU A CA 1
ATOM 1437 C C . LEU A 1 171 ? 0.869 4.922 12.739 1.00 92.44 171 LEU A C 1
ATOM 1439 O O . LEU A 1 171 ? -0.238 4.386 12.798 1.00 92.44 171 LEU A O 1
ATOM 1443 N N . MET A 1 172 ? 1.695 4.896 13.787 1.00 91.12 172 MET A N 1
ATOM 1444 C CA . MET A 1 172 ? 1.345 4.227 15.046 1.00 91.12 172 MET A CA 1
ATOM 1445 C C . MET A 1 172 ? 0.063 4.800 15.662 1.00 91.12 172 MET A C 1
ATOM 1447 O O . MET A 1 172 ? -0.797 4.054 16.141 1.00 91.12 172 MET A O 1
ATOM 1451 N N . GLN A 1 173 ? -0.103 6.122 15.646 1.00 91.62 173 GLN A N 1
ATOM 1452 C CA . GLN A 1 173 ? -1.276 6.779 16.209 1.00 91.62 173 GLN A CA 1
ATOM 1453 C C . GLN A 1 173 ? -2.549 6.449 15.420 1.00 91.62 173 GLN A C 1
ATOM 1455 O O . GLN A 1 173 ? -3.572 6.121 16.025 1.00 91.62 173 GLN A O 1
ATOM 1460 N N . LEU A 1 174 ? -2.495 6.486 14.087 1.00 93.44 174 LEU A N 1
ATOM 1461 C CA . LEU A 1 174 ? -3.614 6.132 13.213 1.00 93.44 174 LEU A CA 1
ATOM 1462 C C . LEU A 1 174 ? -4.045 4.665 13.451 1.00 93.44 174 LEU A C 1
ATOM 1464 O O . LEU A 1 174 ? -5.239 4.398 13.608 1.00 93.44 174 LEU A O 1
ATOM 1468 N N . TRP A 1 175 ? -3.095 3.727 13.583 1.00 93.69 175 TRP A N 1
ATOM 1469 C CA . TRP A 1 175 ? -3.380 2.293 13.742 1.00 93.69 175 TRP A CA 1
ATOM 1470 C C . TRP A 1 175 ? -3.889 1.973 15.143 1.00 93.69 175 TRP A C 1
ATOM 1472 O O . TRP A 1 175 ? -4.847 1.217 15.304 1.00 93.69 175 TRP A O 1
ATOM 1482 N N . THR A 1 176 ? -3.291 2.573 16.173 1.00 93.38 176 THR A N 1
ATOM 1483 C CA . THR A 1 176 ? -3.755 2.392 17.554 1.00 93.38 176 THR A CA 1
ATOM 1484 C C . THR A 1 176 ? -5.122 3.033 17.784 1.00 93.38 176 THR A C 1
ATOM 1486 O O . THR A 1 176 ? -5.929 2.469 18.521 1.00 93.38 176 THR A O 1
ATOM 1489 N N . ASN A 1 177 ? -5.430 4.158 17.130 1.00 93.56 177 ASN A N 1
ATOM 1490 C CA . ASN A 1 177 ? -6.768 4.752 17.156 1.00 93.56 177 ASN A CA 1
ATOM 1491 C C . ASN A 1 177 ? -7.792 3.862 16.459 1.00 93.56 177 ASN A C 1
ATOM 1493 O O . ASN A 1 177 ? -8.849 3.592 17.033 1.00 93.56 177 ASN A O 1
ATOM 1497 N N . PHE A 1 178 ? -7.454 3.341 15.278 1.00 93.00 178 PHE A N 1
ATOM 1498 C CA . PHE A 1 178 ? -8.306 2.383 14.586 1.00 93.00 178 PHE A CA 1
ATOM 1499 C C . PHE A 1 178 ? -8.591 1.156 15.464 1.00 93.00 178 PHE A C 1
ATOM 1501 O O . PHE A 1 178 ? -9.747 0.771 15.617 1.00 93.00 178 PHE A O 1
ATOM 1508 N N . ALA A 1 179 ? -7.570 0.600 16.122 1.00 92.69 179 ALA A N 1
ATOM 1509 C CA . ALA A 1 179 ? -7.724 -0.550 17.010 1.00 92.69 179 ALA A CA 1
ATOM 1510 C C . ALA A 1 179 ? -8.574 -0.252 18.261 1.00 92.69 179 ALA A C 1
ATOM 1512 O O . ALA A 1 179 ? -9.373 -1.089 18.673 1.00 92.69 179 ALA A O 1
ATOM 1513 N N . LYS A 1 180 ? -8.413 0.929 18.874 1.00 91.94 180 LYS A N 1
ATOM 1514 C CA . LYS A 1 180 ? -9.129 1.306 20.107 1.00 91.94 180 LYS A CA 1
ATOM 1515 C C . LYS A 1 180 ? -10.573 1.727 19.858 1.00 91.94 180 LYS A C 1
ATOM 1517 O O . LYS A 1 180 ? -11.436 1.446 20.686 1.00 91.94 180 LYS A O 1
ATOM 1522 N N . TYR A 1 181 ? -10.824 2.431 18.758 1.00 90.56 181 TYR A N 1
ATOM 1523 C CA . TYR A 1 181 ? -12.078 3.158 18.557 1.00 90.56 181 T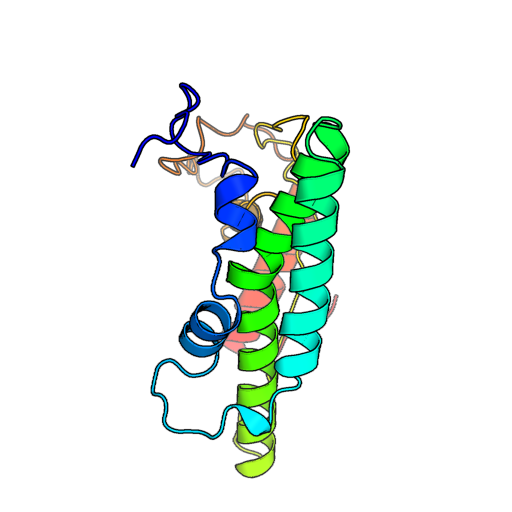YR A CA 1
ATOM 1524 C C . TYR A 1 181 ? -12.826 2.758 17.282 1.00 90.56 181 TYR A C 1
ATOM 1526 O O . TYR A 1 181 ? -13.979 3.146 17.107 1.00 90.56 181 TYR A O 1
ATOM 1534 N N . GLY A 1 182 ? -12.202 1.993 16.384 1.00 86.81 182 GLY A N 1
ATOM 1535 C CA . GLY A 1 182 ? -12.780 1.639 15.086 1.00 86.81 182 GLY A CA 1
ATOM 1536 C C . GLY A 1 182 ? -12.792 2.794 14.081 1.00 86.81 182 GLY A C 1
ATOM 1537 O O . GLY A 1 182 ? -13.456 2.703 13.049 1.00 86.81 182 GLY A O 1
ATOM 1538 N N . PHE A 1 183 ? -12.086 3.890 14.374 1.00 85.12 183 PHE A N 1
ATOM 1539 C CA . PHE A 1 183 ? -11.923 5.017 13.468 1.00 85.12 183 PHE A CA 1
ATOM 1540 C C . PHE A 1 183 ? -10.574 5.706 13.652 1.00 85.12 183 PHE A C 1
ATOM 1542 O O . PHE A 1 183 ? -9.898 5.565 14.669 1.00 85.12 183 PHE A O 1
ATOM 1549 N N . VAL A 1 184 ? -10.198 6.456 12.626 1.00 82.00 184 VAL A N 1
ATOM 1550 C CA . VAL A 1 184 ? -8.922 7.150 12.526 1.00 82.00 184 VAL A CA 1
ATOM 1551 C C . VAL A 1 184 ? -9.155 8.639 12.800 1.00 82.00 184 VAL A C 1
ATOM 1553 O O . VAL A 1 184 ? -10.005 9.249 12.151 1.00 82.00 184 VAL A O 1
ATOM 1556 N N . PHE A 1 185 ? -8.440 9.222 13.764 1.00 71.44 185 PHE A N 1
ATOM 1557 C CA . PHE A 1 185 ? -8.387 10.678 13.938 1.00 71.44 185 PHE A CA 1
ATOM 1558 C C . PHE A 1 185 ? -7.303 11.236 13.012 1.00 71.44 185 PHE A C 1
ATOM 1560 O O . PHE A 1 185 ? -6.181 10.736 13.042 1.00 71.44 185 PHE A O 1
ATOM 1567 N N . GLN A 1 186 ? -7.626 12.245 12.204 1.00 55.94 186 GLN A N 1
ATOM 1568 C CA . GLN A 1 186 ? -6.595 13.051 11.548 1.00 55.94 186 GLN A CA 1
ATOM 1569 C C . GLN A 1 186 ? -6.024 14.037 12.571 1.00 55.94 186 GLN A C 1
ATOM 1571 O O . GLN A 1 186 ? -6.791 14.616 13.346 1.00 55.94 186 GLN A O 1
ATOM 1576 N N . VAL A 1 187 ? -4.697 14.165 12.589 1.00 48.53 187 VAL A N 1
ATOM 1577 C CA . VAL A 1 187 ? -3.964 15.202 13.329 1.00 48.53 187 VAL A CA 1
ATOM 1578 C C . VAL A 1 187 ? -3.742 16.380 12.393 1.00 48.53 187 VAL A C 1
ATOM 1580 O O . VAL A 1 187 ? -3.425 16.108 11.213 1.00 48.53 187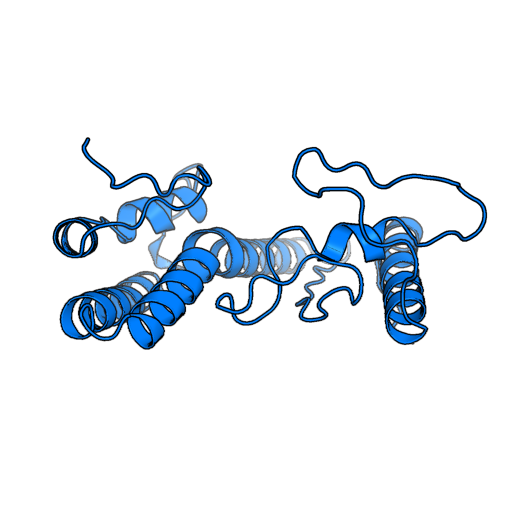 VAL A O 1
#

InterPro domains:
  IPR002018 Carboxylesterase, type B [PF00135] (29-182)
  IPR029058 Alpha/Beta hydrolase fold [G3DSA:3.40.50.1820] (1-185)
  IPR029058 Alpha/Beta hydrolase fold [SSF53474] (11-182)
  IPR051093 Neuroligin and Bile salt-activated lipase [PTHR43903] (1-182)

pLDDT: mean 70.7, std 16.32, range [26.33, 93.69]